Protein AF-A0A964QBN1-F1 (afdb_monomer_lite)

Secondary structure (DSSP, 8-state):
------TTTSTTHHHHHHHHHSSTT-EEEEEETTEEEEEEEEEEEEEETTBSS-EEEEEEEEEE-GGGTT----EEEEGGGTTT---PPP------HHHHHHHHHHHHHHHHHTTPPPPS-HHHHEEEEEEEE-TTS-EEEEEEEEESS-SSSSPPPTT-EEEEEEEEESSPPPTT----GGGEEEEEEEEEEHHHH---EEEEEEEE--S-SSSPEEEEEEE-SS-EEEEEEEEETTEEEEEEE--SSSPPP--------

Foldseek 3Di:
DPPDDACVNPPCCQVCCCCVQVDAQFKWFWDFLAATFWMWGFHDWDWDPQALGIHIDTDGDTDGDPQCPPPDATDTHGPVQCVPFDHDPDDDDDDDPLQVVLVLVQCVVVCVVVPADDAPDSVVQWQDKDWGAWPVQKTKIWTKGKHPDHQAAAFDDPFIKMKIFIKIFCDHDDPPDDDHSVRIHTQDIDIDTCVVHNAWTWDFRHKYPSVPPSKMKTWIWIHGHRHIWIWIWIDDPSHIDTQFTPPSVNDIPPDPPPDDD

pLDDT: mean 85.33, std 14.67, range [28.53, 98.5]

Structure (mmCIF, N/CA/C/O backbone):
data_AF-A0A964QBN1-F1
#
_entry.id   AF-A0A964QBN1-F1
#
loop_
_atom_site.group_PDB
_atom_site.id
_atom_site.type_symbol
_atom_site.label_atom_id
_atom_site.label_alt_id
_atom_site.label_comp_id
_atom_site.label_asym_id
_atom_site.label_entity_id
_atom_site.label_seq_id
_atom_site.pdbx_PDB_ins_code
_atom_site.Cartn_x
_atom_site.Cartn_y
_atom_site.Cartn_z
_atom_site.occupancy
_atom_site.B_iso_or_equiv
_atom_site.auth_seq_id
_atom_site.auth_comp_id
_atom_site.auth_asym_id
_atom_site.auth_atom_id
_atom_site.pdbx_PDB_model_num
ATOM 1 N N . MET A 1 1 ? 4.822 -8.141 19.538 1.00 38.28 1 MET A N 1
ATOM 2 C CA . MET A 1 1 ? 3.549 -8.869 19.284 1.00 38.28 1 MET A CA 1
ATOM 3 C C . MET A 1 1 ? 3.679 -9.512 17.903 1.00 38.28 1 MET A C 1
ATOM 5 O O . MET A 1 1 ? 4.236 -8.841 17.056 1.00 38.28 1 MET A O 1
ATOM 9 N N . LYS A 1 2 ? 3.284 -10.772 17.642 1.00 39.97 2 LYS A N 1
ATOM 10 C CA . LYS A 1 2 ? 3.257 -11.291 16.251 1.00 39.97 2 LYS A CA 1
ATOM 11 C C . LYS A 1 2 ? 1.899 -10.910 15.644 1.00 39.97 2 LYS A C 1
ATOM 13 O O . LYS A 1 2 ? 0.913 -11.516 16.062 1.00 39.97 2 LYS A O 1
ATOM 18 N N . PRO A 1 3 ? 1.822 -9.911 14.747 1.00 46.41 3 PRO A N 1
ATOM 19 C CA . PRO A 1 3 ? 0.555 -9.258 14.405 1.00 46.41 3 PRO A CA 1
ATOM 20 C C . PRO A 1 3 ? -0.364 -10.105 13.513 1.00 46.41 3 PRO A C 1
ATOM 22 O O . PRO A 1 3 ? -1.537 -9.780 13.363 1.00 46.41 3 PRO A O 1
ATOM 25 N N . PHE A 1 4 ? 0.124 -11.224 12.971 1.00 55.16 4 PHE A N 1
ATOM 26 C CA . PHE A 1 4 ? -0.639 -12.065 12.055 1.00 55.16 4 PHE A CA 1
ATOM 27 C C . PHE A 1 4 ? -0.578 -13.532 12.501 1.00 55.16 4 PHE A C 1
ATOM 29 O O . PHE A 1 4 ? 0.437 -14.207 12.329 1.00 55.16 4 PHE A O 1
ATOM 36 N N . ARG A 1 5 ? -1.660 -14.022 13.119 1.00 59.34 5 ARG A N 1
ATOM 37 C CA . ARG A 1 5 ? -1.918 -15.460 13.300 1.00 59.34 5 ARG A CA 1
ATOM 38 C C . ARG A 1 5 ? -2.928 -15.911 12.255 1.00 59.34 5 ARG A C 1
ATOM 40 O O . ARG A 1 5 ? -3.866 -15.180 11.944 1.00 59.34 5 ARG A O 1
ATOM 47 N N . ASP A 1 6 ? -2.751 -17.120 11.743 1.00 59.97 6 ASP A N 1
ATOM 48 C CA . ASP A 1 6 ? -3.700 -17.743 10.824 1.00 59.97 6 ASP A CA 1
ATOM 49 C C . ASP A 1 6 ? -4.462 -18.901 11.490 1.00 59.97 6 ASP A C 1
ATOM 51 O O . ASP A 1 6 ? -4.095 -19.404 12.551 1.00 59.97 6 ASP A O 1
ATOM 55 N N . GLU A 1 7 ? -5.528 -19.345 10.831 1.00 66.12 7 GLU A N 1
ATOM 56 C CA . GLU A 1 7 ? -6.390 -20.434 11.305 1.00 66.12 7 GLU A CA 1
ATOM 57 C C . GLU A 1 7 ? -5.655 -21.784 11.394 1.00 66.12 7 GLU A C 1
ATOM 59 O O . GLU A 1 7 ? -6.057 -22.664 12.147 1.00 66.12 7 GLU A O 1
ATOM 64 N N . LYS A 1 8 ? -4.558 -21.957 10.645 1.00 61.84 8 LYS A N 1
ATOM 65 C CA . LYS A 1 8 ? -3.749 -23.182 10.685 1.00 61.84 8 LYS A CA 1
ATOM 66 C C . LYS A 1 8 ? -2.858 -23.222 11.930 1.00 61.84 8 LYS A C 1
ATOM 68 O O . LYS A 1 8 ? -2.679 -24.280 12.521 1.00 61.84 8 LYS A O 1
ATOM 73 N N . SER A 1 9 ? -2.305 -22.076 12.316 1.00 62.50 9 SER A N 1
ATOM 74 C CA . SER A 1 9 ? -1.431 -21.873 13.475 1.00 62.50 9 SER A CA 1
ATOM 75 C C . SER A 1 9 ? -2.206 -21.728 14.788 1.00 62.50 9 SER A C 1
ATOM 77 O O . SER A 1 9 ? -1.665 -22.035 15.849 1.00 62.50 9 SER A O 1
ATOM 79 N N . ALA A 1 10 ? -3.465 -21.285 14.726 1.00 58.59 10 ALA A N 1
ATOM 80 C CA . ALA A 1 10 ? -4.359 -21.161 15.871 1.00 58.59 10 ALA A CA 1
ATOM 81 C C . ALA A 1 10 ? -5.831 -21.380 15.447 1.00 58.59 10 ALA A C 1
ATOM 83 O O . ALA A 1 10 ? -6.529 -20.411 15.144 1.00 58.59 10 ALA A O 1
ATOM 84 N N . PRO A 1 11 ? -6.327 -22.632 15.430 1.00 70.81 11 PRO A N 1
ATOM 85 C CA . PRO A 1 11 ? -7.721 -22.925 15.094 1.00 70.81 11 PRO A CA 1
ATOM 86 C C . PRO A 1 11 ? -8.709 -22.192 16.012 1.00 70.81 11 PRO A C 1
ATOM 88 O O . PRO A 1 11 ? -8.513 -22.112 17.224 1.00 70.81 11 PRO A O 1
ATOM 91 N N . GLY A 1 12 ? -9.774 -21.644 15.437 1.00 64.94 12 GLY A N 1
ATOM 92 C CA . GLY A 1 12 ? -10.764 -20.808 16.107 1.00 64.94 12 GLY A CA 1
ATOM 93 C C . GLY A 1 12 ? -10.322 -19.359 16.332 1.00 64.94 12 GLY A C 1
ATOM 94 O O . GLY A 1 12 ? -11.146 -18.551 16.768 1.00 64.94 12 GLY A O 1
ATOM 95 N N . TYR A 1 13 ? -9.069 -18.995 16.020 1.00 69.75 13 TYR A N 1
ATOM 96 C CA . TYR A 1 13 ? -8.549 -17.648 16.264 1.00 69.75 13 TYR A CA 1
ATOM 97 C C . TYR A 1 13 ? -9.391 -16.584 15.576 1.00 69.75 13 TYR A C 1
ATOM 99 O O . TYR A 1 13 ? -9.677 -15.577 16.204 1.00 69.75 13 TYR A O 1
ATOM 107 N N . ARG A 1 14 ? -9.857 -16.797 14.339 1.00 69.62 14 ARG A N 1
ATOM 108 C CA . ARG A 1 14 ? -10.652 -15.770 13.642 1.00 69.62 14 ARG A CA 1
ATOM 109 C C . ARG A 1 14 ? -11.986 -15.493 14.321 1.00 69.62 14 ARG A C 1
ATOM 111 O O . ARG A 1 14 ? -12.334 -14.334 14.523 1.00 69.62 14 ARG A O 1
ATOM 118 N N . GLY A 1 15 ? -12.719 -16.543 14.688 1.00 69.06 15 GLY A N 1
ATOM 119 C CA . GLY A 1 15 ? -14.010 -16.407 15.364 1.00 69.06 15 GLY A CA 1
ATOM 120 C C . GLY A 1 15 ? -13.867 -15.829 16.772 1.00 69.06 15 GLY A C 1
ATOM 121 O O . GLY A 1 15 ? -14.697 -15.038 17.214 1.00 69.06 15 GLY A O 1
ATOM 122 N N . THR A 1 16 ? -12.798 -16.187 17.480 1.00 70.19 16 THR A N 1
ATOM 123 C CA . THR A 1 16 ? -12.482 -15.618 18.794 1.00 70.19 16 THR A CA 1
ATOM 124 C C . THR A 1 16 ? -12.020 -14.167 18.680 1.00 70.19 16 THR A C 1
ATOM 126 O O . THR A 1 16 ? -12.591 -13.319 19.348 1.00 70.19 16 THR A O 1
ATOM 129 N N . PHE A 1 17 ? -11.112 -13.844 17.758 1.00 73.62 17 PHE A N 1
ATOM 130 C CA . PHE A 1 17 ? -10.672 -12.477 17.465 1.00 73.62 17 PHE A CA 1
ATOM 131 C C . PHE A 1 17 ? -11.852 -11.571 17.101 1.00 73.62 17 PHE A C 1
ATOM 133 O O . PHE A 1 17 ? -11.991 -10.492 17.665 1.00 73.62 17 PHE A O 1
ATOM 140 N N . ALA A 1 18 ? -12.737 -12.021 16.207 1.00 75.88 18 ALA A N 1
ATOM 141 C CA . ALA A 1 18 ? -13.917 -11.258 15.812 1.00 75.88 18 ALA A CA 1
ATOM 142 C C . ALA A 1 18 ? -14.856 -10.990 17.001 1.00 75.88 18 ALA A C 1
ATOM 144 O O . ALA A 1 18 ? -15.328 -9.870 17.174 1.00 75.88 18 ALA A O 1
ATOM 145 N N . ARG A 1 19 ? -15.105 -11.995 17.850 1.00 72.75 19 ARG A N 1
ATOM 146 C CA . ARG A 1 19 ? -15.983 -11.840 19.022 1.00 72.75 19 ARG A CA 1
ATOM 147 C C . ARG A 1 19 ? -15.362 -11.000 20.133 1.00 72.75 19 ARG A C 1
ATOM 149 O O . ARG A 1 19 ? -16.064 -10.196 20.731 1.00 72.75 19 ARG A O 1
ATOM 156 N N . GLU A 1 20 ? -14.082 -11.201 20.423 1.00 76.25 20 GLU A N 1
ATOM 157 C CA . GLU A 1 20 ? -13.401 -10.550 21.546 1.00 76.25 20 GLU A CA 1
ATOM 158 C C . GLU A 1 20 ? -12.960 -9.126 21.213 1.00 76.25 20 GLU A C 1
ATOM 160 O O . GLU A 1 20 ? -13.002 -8.260 22.082 1.00 76.25 20 GLU A O 1
ATOM 165 N N . LEU A 1 21 ? -12.545 -8.870 19.968 1.00 79.44 21 LEU A N 1
ATOM 166 C CA . LEU A 1 21 ? -11.914 -7.605 19.586 1.00 79.44 21 LEU A CA 1
ATOM 167 C C . LEU A 1 21 ? -12.715 -6.782 18.580 1.00 79.44 21 LEU A C 1
ATOM 169 O O . LEU A 1 21 ? -12.307 -5.664 18.297 1.00 79.44 21 LEU A O 1
ATOM 173 N N . MET A 1 22 ? -13.814 -7.298 18.024 1.00 86.44 2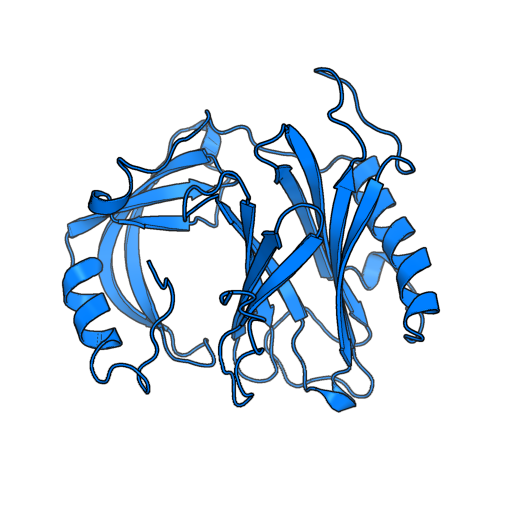2 MET A N 1
ATOM 174 C CA . MET A 1 22 ? -14.626 -6.571 17.038 1.00 86.44 22 MET A CA 1
ATOM 175 C C . MET A 1 22 ? -16.126 -6.615 17.336 1.00 86.44 22 MET A C 1
ATOM 177 O O . MET A 1 22 ? -16.908 -6.259 16.467 1.00 86.44 22 MET A O 1
ATOM 181 N N . GLY A 1 23 ? -16.557 -7.055 18.521 1.00 87.44 23 GLY A N 1
ATOM 182 C CA . GLY A 1 23 ? -17.980 -7.124 18.857 1.00 87.44 23 GLY A CA 1
ATOM 183 C C . GLY A 1 23 ? -18.710 -5.771 18.729 1.00 87.44 23 GLY A C 1
ATOM 184 O O . GLY A 1 23 ? -18.081 -4.709 18.741 1.00 87.44 23 GLY A O 1
ATOM 185 N N . PRO A 1 24 ? -20.052 -5.767 18.619 1.00 90.94 24 PRO A N 1
ATOM 186 C CA . PRO A 1 24 ? -20.825 -4.528 18.631 1.00 90.94 24 PRO A CA 1
ATOM 187 C C . PRO A 1 24 ? -20.488 -3.651 19.846 1.00 90.94 24 PRO A C 1
ATOM 189 O O . PRO A 1 24 ? -20.404 -4.135 20.974 1.00 90.94 24 PRO A O 1
ATOM 192 N N . GLY A 1 25 ? -20.290 -2.355 19.610 1.00 91.94 25 GLY A N 1
ATOM 193 C CA . GLY A 1 25 ? -19.863 -1.379 20.612 1.00 91.94 25 GLY A CA 1
ATOM 194 C C . GLY A 1 25 ? -18.347 -1.273 20.801 1.00 91.94 25 GLY A C 1
ATOM 195 O O . GLY A 1 25 ? -17.898 -0.317 21.433 1.00 91.94 25 GLY A O 1
ATOM 196 N N . THR A 1 26 ? -17.539 -2.181 20.238 1.00 92.50 26 THR A N 1
ATOM 197 C CA . THR A 1 26 ? -16.078 -2.059 20.312 1.00 92.50 26 THR A CA 1
ATOM 198 C C . THR A 1 26 ? -15.599 -0.824 19.555 1.00 92.50 26 THR A C 1
ATOM 200 O O . THR A 1 26 ? -15.983 -0.593 18.401 1.00 92.50 26 THR A O 1
ATOM 203 N N . ARG A 1 27 ? -14.734 -0.047 20.216 1.00 94.06 27 ARG A N 1
ATOM 204 C CA . ARG A 1 27 ? -14.151 1.190 19.701 1.00 94.06 27 ARG A CA 1
ATOM 205 C C . ARG A 1 27 ? -12.722 0.980 19.212 1.00 94.06 27 ARG A C 1
ATOM 207 O O . ARG A 1 27 ? -11.907 0.309 19.849 1.00 94.06 27 ARG A O 1
ATOM 214 N N . PHE A 1 28 ? -12.427 1.613 18.089 1.00 93.62 28 PHE A N 1
ATOM 215 C CA . PHE A 1 28 ? -11.120 1.643 17.459 1.00 93.62 28 PHE A CA 1
ATOM 216 C C . PHE A 1 28 ? -10.700 3.088 17.259 1.00 93.62 28 PHE A C 1
ATOM 218 O O . PHE A 1 28 ? -11.499 3.920 16.827 1.00 93.62 28 PHE A O 1
ATOM 225 N N . THR A 1 29 ? -9.426 3.368 17.484 1.00 92.56 29 THR A N 1
ATOM 226 C CA . THR A 1 29 ? -8.804 4.602 17.020 1.00 92.56 29 THR A CA 1
ATOM 227 C C . THR A 1 29 ? -8.450 4.448 15.545 1.00 92.56 29 THR A C 1
ATOM 229 O O . THR A 1 29 ? -7.865 3.440 15.140 1.00 92.56 29 THR A O 1
ATOM 232 N N . LEU A 1 30 ? -8.805 5.448 14.740 1.00 93.19 30 LEU A N 1
ATOM 233 C CA . LEU A 1 30 ? -8.504 5.489 13.314 1.00 93.19 30 LEU A CA 1
ATOM 234 C C . LEU A 1 30 ? -7.247 6.307 13.044 1.00 93.19 30 LEU A C 1
ATOM 236 O O . LEU A 1 30 ? -7.116 7.434 13.530 1.00 93.19 30 LEU A O 1
ATOM 240 N N . PHE A 1 31 ? -6.379 5.757 12.203 1.00 90.12 31 PHE A N 1
ATOM 241 C CA . PHE A 1 31 ? -5.177 6.401 11.697 1.00 90.12 31 PHE A CA 1
ATOM 242 C C . PHE A 1 31 ? -5.226 6.534 10.179 1.00 90.12 31 PHE A C 1
ATOM 244 O O . PHE A 1 31 ? -5.694 5.636 9.474 1.00 90.12 31 PHE A O 1
ATOM 251 N N . SER A 1 32 ? -4.698 7.643 9.673 1.00 89.00 32 SER A N 1
ATOM 252 C CA . SER A 1 32 ? -4.447 7.849 8.252 1.00 89.00 32 SER A CA 1
ATOM 253 C C . SER A 1 32 ? -3.136 8.594 8.070 1.00 89.00 32 SER A C 1
ATOM 255 O O . SER A 1 32 ? -2.926 9.625 8.706 1.00 89.00 32 SER A O 1
ATOM 257 N N . ALA A 1 33 ? -2.286 8.094 7.169 1.00 82.31 33 ALA A N 1
ATOM 258 C CA . ALA A 1 33 ? -0.965 8.660 6.899 1.00 82.31 33 ALA A CA 1
ATOM 259 C C . ALA A 1 33 ? -0.136 8.895 8.183 1.00 82.31 33 ALA A C 1
ATOM 261 O O . ALA A 1 33 ? 0.398 9.982 8.383 1.00 82.31 33 ALA A O 1
ATOM 262 N N . GLY A 1 34 ? -0.109 7.904 9.082 1.00 80.19 34 GLY A N 1
ATOM 263 C CA . GLY A 1 34 ? 0.625 7.974 10.353 1.00 80.19 34 GLY A CA 1
ATOM 264 C C . GLY A 1 34 ? -0.020 8.822 11.461 1.00 80.19 34 GLY A C 1
ATOM 265 O O . GLY A 1 34 ? 0.452 8.795 12.593 1.00 80.19 34 GLY A O 1
ATOM 266 N N . SER A 1 35 ? -1.119 9.534 11.193 1.00 84.88 35 SER A N 1
ATOM 267 C CA . SER A 1 35 ? -1.775 10.414 12.172 1.00 84.88 35 SER A CA 1
ATOM 268 C C . SER A 1 35 ? -3.106 9.862 12.662 1.00 84.88 35 SER A C 1
ATOM 270 O O . SER A 1 35 ? -3.874 9.294 11.884 1.00 84.88 35 SER A O 1
ATOM 272 N N . ARG A 1 36 ? -3.431 10.101 13.938 1.00 89.19 36 ARG A N 1
ATOM 273 C CA . ARG A 1 36 ? -4.763 9.834 14.499 1.00 89.19 36 ARG A CA 1
ATOM 274 C C . ARG A 1 36 ? -5.777 10.803 13.895 1.00 89.19 36 ARG A C 1
ATOM 276 O O . ARG A 1 36 ? -5.597 12.015 13.966 1.00 89.19 36 ARG A O 1
ATOM 283 N N . VAL A 1 37 ? -6.856 10.268 13.335 1.00 91.75 37 VAL A N 1
ATOM 284 C CA . VAL A 1 37 ? -7.863 11.050 12.595 1.00 91.75 37 VAL A CA 1
ATOM 285 C C . VAL A 1 37 ? -9.285 10.877 13.103 1.00 91.75 37 VAL A C 1
ATOM 287 O O . VAL A 1 37 ? -10.167 11.628 12.696 1.00 91.75 37 VAL A O 1
ATO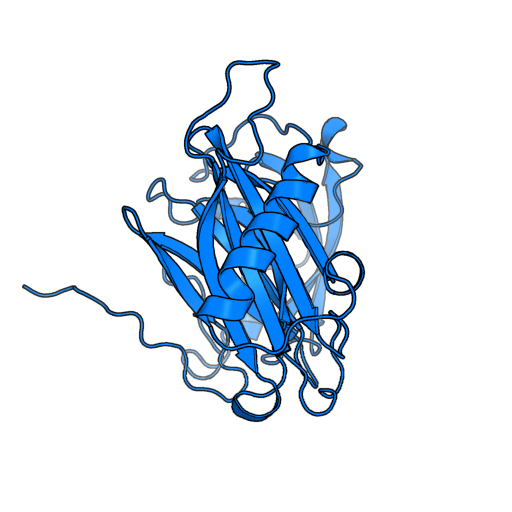M 290 N N . GLY A 1 38 ? -9.536 9.911 13.983 1.00 93.00 38 GLY A N 1
ATOM 291 C CA . GLY A 1 38 ? -10.892 9.683 14.454 1.00 93.00 38 GLY A CA 1
ATOM 292 C C . GLY A 1 38 ? -11.077 8.394 15.227 1.00 93.00 38 GLY A C 1
ATOM 293 O O . GLY A 1 38 ? -10.119 7.808 15.739 1.00 93.00 38 GLY A O 1
ATOM 294 N N . THR A 1 39 ? -12.330 7.958 15.287 1.00 95.25 39 THR A N 1
ATOM 295 C CA . THR A 1 39 ? -12.726 6.690 15.894 1.00 95.25 39 THR A CA 1
ATOM 296 C C . THR A 1 39 ? -13.707 5.929 15.012 1.00 95.25 39 THR A C 1
ATOM 298 O O . THR A 1 39 ? -14.432 6.509 14.204 1.00 95.25 39 THR A O 1
ATOM 301 N N . PHE A 1 40 ? -13.708 4.610 15.162 1.00 96.31 40 PHE A N 1
ATOM 302 C CA . PHE A 1 40 ? -14.690 3.712 14.575 1.00 96.31 40 PHE A CA 1
ATOM 303 C C . PHE A 1 40 ? -15.349 2.907 15.688 1.00 96.31 40 PHE A C 1
ATOM 305 O O . PHE A 1 40 ? -14.659 2.296 16.502 1.00 96.31 40 PHE A O 1
ATOM 312 N N . THR A 1 41 ? -16.679 2.904 15.719 1.00 96.44 41 THR A N 1
ATOM 313 C CA . THR A 1 41 ? -17.462 2.101 16.661 1.00 96.44 41 THR A CA 1
ATOM 314 C C . THR A 1 41 ? -18.204 1.021 15.896 1.00 96.44 41 THR A C 1
ATOM 316 O O . THR A 1 41 ? -19.012 1.318 15.014 1.00 96.44 41 THR A O 1
ATOM 319 N N . THR A 1 42 ? -17.938 -0.236 16.243 1.00 95.75 42 THR A N 1
ATOM 320 C CA . THR A 1 42 ? -18.517 -1.385 15.543 1.00 95.75 42 THR A CA 1
ATOM 321 C C . THR A 1 42 ? -20.004 -1.522 15.849 1.00 95.75 42 THR A C 1
ATOM 323 O O . THR A 1 42 ? -20.431 -1.377 16.992 1.00 95.75 42 THR A O 1
ATOM 326 N N . SER A 1 43 ? -20.804 -1.819 14.832 1.00 94.31 43 SER A N 1
ATOM 327 C CA . SER A 1 43 ? -22.236 -2.111 14.948 1.00 94.31 43 SER A CA 1
ATOM 328 C C . SER A 1 43 ? -22.554 -3.554 14.570 1.00 94.31 43 SER A C 1
ATOM 330 O O . SER A 1 43 ? -23.345 -4.193 15.254 1.00 94.31 43 SER A O 1
ATOM 332 N N . ASP A 1 44 ? -21.917 -4.073 13.519 1.00 91.75 44 ASP A N 1
ATOM 333 C CA . ASP A 1 44 ? -22.137 -5.429 13.013 1.00 91.75 44 ASP A CA 1
ATOM 334 C C . ASP A 1 44 ? -20.817 -6.087 12.595 1.00 91.75 44 ASP A C 1
ATOM 336 O O . ASP A 1 44 ? -19.872 -5.395 12.196 1.00 91.75 44 ASP A O 1
ATOM 340 N N . VAL A 1 45 ? -20.766 -7.420 12.682 1.00 90.06 45 VAL A N 1
ATOM 341 C CA . VAL A 1 45 ? -19.581 -8.233 12.392 1.00 90.06 45 VAL A CA 1
ATOM 342 C C . VAL A 1 45 ? -19.941 -9.361 11.437 1.00 90.06 45 VAL A C 1
ATOM 344 O O . VAL A 1 45 ? -20.857 -10.141 11.678 1.00 90.06 45 VAL A O 1
ATOM 347 N N . GLY A 1 46 ? -19.146 -9.499 10.384 1.00 88.69 46 GLY A N 1
ATOM 348 C CA . GLY A 1 46 ? -19.240 -10.563 9.401 1.00 88.69 46 GLY A CA 1
ATOM 349 C C . GLY A 1 46 ? -17.864 -11.057 8.974 1.00 88.69 46 GLY A C 1
ATOM 350 O O . GLY A 1 46 ? -16.870 -10.948 9.695 1.00 88.69 46 GLY A O 1
ATOM 351 N N . THR A 1 47 ? -17.803 -11.623 7.775 1.00 87.38 47 THR A N 1
ATOM 352 C CA . THR A 1 47 ? -16.567 -12.130 7.169 1.00 87.38 47 THR A CA 1
ATOM 353 C C . THR A 1 47 ? -16.421 -11.567 5.759 1.00 87.38 47 THR A C 1
ATOM 355 O O . THR A 1 47 ? -17.398 -11.454 5.020 1.00 87.38 47 THR A O 1
ATOM 358 N N . ASP A 1 48 ? -15.204 -11.167 5.406 1.00 89.69 48 ASP A N 1
ATOM 359 C CA . ASP A 1 48 ? -14.809 -10.772 4.062 1.00 89.69 48 ASP A CA 1
ATOM 360 C C . ASP A 1 48 ? -14.073 -11.932 3.381 1.00 89.69 48 ASP A C 1
ATOM 362 O O . ASP A 1 48 ? -12.916 -12.236 3.685 1.00 89.69 48 ASP A O 1
ATOM 366 N N . GLU A 1 49 ? -14.780 -12.569 2.453 1.00 90.06 49 GLU A N 1
ATOM 367 C CA . GLU A 1 49 ? -14.315 -13.693 1.635 1.00 90.06 49 GLU A CA 1
ATOM 368 C C . GLU A 1 49 ? -13.507 -13.236 0.406 1.00 90.06 49 GLU A C 1
ATOM 370 O O . GLU A 1 49 ? -12.982 -14.057 -0.338 1.00 90.06 49 GLU A O 1
ATOM 375 N N . SER A 1 50 ? -13.389 -11.924 0.159 1.00 91.25 50 SER A N 1
ATOM 376 C CA . SER A 1 50 ? -12.614 -11.418 -0.984 1.00 91.25 50 SER A CA 1
ATOM 377 C C . SER A 1 50 ? -11.100 -11.562 -0.791 1.00 91.25 50 SER A C 1
ATOM 379 O O . SER A 1 50 ? -10.340 -11.505 -1.763 1.00 91.25 50 SER A O 1
ATOM 381 N N . TYR A 1 51 ? -10.651 -11.773 0.449 1.00 91.62 51 TYR A N 1
ATOM 382 C CA . TYR A 1 51 ? -9.263 -12.074 0.775 1.00 91.62 51 TYR A CA 1
ATOM 383 C C . TYR A 1 51 ? -8.953 -13.559 0.578 1.00 91.62 51 TYR A C 1
ATOM 385 O O . TYR A 1 51 ? -9.774 -14.418 0.880 1.00 91.62 51 TYR A O 1
ATOM 393 N N . CYS A 1 52 ? -7.726 -13.885 0.156 1.00 87.19 52 CYS A N 1
ATOM 394 C CA . CYS A 1 52 ? -7.316 -15.278 -0.082 1.00 87.19 52 CYS A CA 1
ATOM 395 C C . CYS A 1 52 ? -7.412 -16.150 1.183 1.00 87.19 52 CYS A C 1
ATOM 397 O O . CYS A 1 52 ? -7.511 -17.373 1.124 1.00 87.19 52 CYS A O 1
ATOM 399 N N . THR A 1 53 ? -7.377 -15.487 2.334 1.00 83.81 53 THR A N 1
ATOM 400 C CA . THR A 1 53 ? -7.650 -16.030 3.649 1.00 83.81 53 THR A CA 1
ATOM 401 C C . THR A 1 53 ? -8.815 -15.216 4.219 1.00 83.81 53 THR A C 1
ATOM 403 O O . THR A 1 53 ? -8.589 -14.040 4.502 1.00 83.81 53 THR A O 1
ATOM 406 N N . PRO A 1 54 ? -10.027 -15.785 4.384 1.00 83.12 54 PRO A N 1
ATOM 407 C CA . PRO A 1 54 ? -11.202 -15.021 4.814 1.00 83.12 54 PRO A CA 1
ATOM 408 C C . PRO A 1 54 ? -10.958 -14.258 6.115 1.00 83.12 54 PRO A C 1
ATOM 410 O O . PRO A 1 54 ? -10.420 -14.828 7.073 1.00 83.12 54 PRO A O 1
ATOM 413 N N . ARG A 1 55 ? -11.329 -12.976 6.158 1.00 83.88 55 ARG A N 1
ATOM 414 C CA . ARG A 1 55 ? -11.002 -12.071 7.274 1.00 83.88 55 ARG A CA 1
ATOM 415 C C . ARG A 1 55 ? -12.254 -11.613 8.017 1.00 83.88 55 ARG A C 1
ATOM 417 O O . ARG A 1 55 ? -13.275 -11.395 7.372 1.00 83.88 55 ARG A O 1
ATOM 424 N N . PRO A 1 56 ? -12.198 -11.403 9.343 1.00 85.94 56 PRO A N 1
ATOM 425 C CA . PRO A 1 56 ? -13.254 -10.685 10.044 1.00 85.94 56 PRO A CA 1
ATOM 426 C C . PRO A 1 56 ? -13.513 -9.320 9.399 1.00 85.94 56 PRO A C 1
ATOM 428 O O . PRO A 1 56 ? -12.576 -8.591 9.067 1.00 85.94 56 PRO A O 1
ATOM 431 N N . ARG A 1 57 ? -14.788 -8.975 9.230 1.00 90.00 57 ARG A N 1
ATOM 432 C CA . ARG A 1 57 ? -15.238 -7.676 8.727 1.00 90.00 57 ARG A CA 1
ATOM 433 C C . ARG A 1 57 ? -16.147 -7.046 9.765 1.00 90.00 57 ARG A C 1
ATOM 435 O O . ARG A 1 57 ? -17.023 -7.725 10.277 1.00 90.00 57 ARG A O 1
ATOM 442 N N . ALA A 1 58 ? -15.987 -5.754 10.014 1.00 91.00 58 ALA A N 1
ATOM 443 C CA . ALA A 1 58 ? -16.933 -4.981 10.806 1.00 91.00 58 ALA A CA 1
ATOM 444 C C . ALA A 1 58 ? -17.533 -3.844 9.978 1.00 91.00 58 ALA A C 1
ATOM 446 O O . ALA A 1 58 ? -16.909 -3.338 9.043 1.00 91.00 58 ALA A O 1
ATOM 447 N N . SER A 1 59 ? -18.748 -3.444 10.336 1.00 94.31 59 SER A N 1
ATOM 448 C CA . SER A 1 59 ? -19.376 -2.206 9.875 1.00 94.31 59 SER A CA 1
ATOM 449 C C . SER A 1 59 ? -19.900 -1.422 11.073 1.00 94.31 59 SER A C 1
ATOM 451 O O . SER A 1 59 ? -20.135 -1.998 12.135 1.00 94.31 59 SER A O 1
ATOM 453 N N . GLY A 1 60 ? -20.034 -0.106 10.935 1.00 95.25 60 GLY A N 1
ATOM 454 C CA . GLY A 1 60 ? -20.415 0.758 12.045 1.00 95.25 60 GLY A CA 1
ATOM 455 C C . GLY A 1 60 ? -20.202 2.236 11.753 1.00 95.25 60 GLY A C 1
ATOM 456 O O . GLY A 1 60 ? -20.150 2.645 10.593 1.00 95.25 60 GLY A O 1
ATOM 457 N N . VAL A 1 61 ? -20.090 3.028 12.815 1.00 96.69 61 VAL A N 1
ATOM 458 C CA . VAL A 1 61 ? -20.023 4.492 12.740 1.00 96.69 61 VAL A CA 1
ATOM 459 C C . VAL A 1 61 ? -18.572 4.954 12.764 1.00 96.69 61 VAL A C 1
ATOM 461 O O . VAL A 1 61 ? -17.789 4.504 13.599 1.00 96.69 61 VAL A O 1
ATOM 464 N N . VAL A 1 62 ? -18.232 5.866 11.856 1.00 96.44 62 VAL A N 1
ATOM 465 C CA . VAL A 1 62 ? -16.929 6.531 11.781 1.00 96.44 62 VAL A CA 1
ATOM 466 C C . VAL A 1 62 ? -17.100 7.996 12.177 1.00 96.44 62 VAL A C 1
ATOM 468 O O . VAL A 1 62 ? -17.917 8.703 11.590 1.00 96.44 62 VAL A O 1
ATOM 471 N N . GLU A 1 63 ? -16.314 8.450 13.149 1.00 95.69 63 GLU A N 1
ATOM 472 C CA . GLU A 1 63 ? -16.262 9.842 13.604 1.00 95.69 63 GLU A CA 1
ATOM 473 C C . GLU A 1 63 ? -14.862 10.393 13.333 1.00 95.69 63 GLU A C 1
ATOM 475 O O . GLU A 1 63 ? -13.885 9.880 13.879 1.00 95.69 63 GLU A O 1
ATOM 480 N N . LEU A 1 64 ? -14.753 11.416 12.482 1.00 93.94 64 LEU A N 1
ATOM 481 C CA . LEU A 1 64 ? -13.475 11.987 12.047 1.00 93.94 64 LEU A CA 1
ATOM 482 C C . LEU A 1 64 ? -13.306 13.422 12.536 1.00 93.94 64 LEU A C 1
ATOM 484 O O . LEU A 1 64 ? -14.280 14.162 12.681 1.00 93.94 64 LEU A O 1
ATOM 488 N N . VAL A 1 65 ? -12.051 13.836 12.703 1.00 90.44 65 VAL A N 1
ATOM 489 C CA . VAL A 1 65 ? -11.711 15.260 12.783 1.00 90.44 65 VAL A CA 1
ATOM 490 C C . VAL A 1 65 ? -12.016 15.948 11.441 1.00 90.44 65 VAL A C 1
ATOM 492 O O . VAL A 1 65 ? -11.889 15.304 10.391 1.00 90.44 65 VAL A O 1
ATOM 495 N N . PRO A 1 66 ? -12.412 17.235 11.428 1.00 88.62 66 PRO A N 1
ATOM 496 C CA . PRO A 1 66 ? -12.816 17.934 10.202 1.00 88.62 66 PRO A CA 1
ATOM 497 C C . PRO A 1 66 ? -11.792 17.848 9.061 1.00 88.62 66 PRO A C 1
ATOM 499 O O . PRO A 1 66 ? -12.158 17.651 7.898 1.00 88.62 66 PRO A O 1
ATOM 502 N N . GLU A 1 67 ? -10.504 17.934 9.393 1.00 86.75 67 GLU A N 1
ATOM 503 C CA . GLU A 1 67 ? -9.380 17.900 8.457 1.00 86.75 67 GLU A CA 1
ATOM 504 C C . GLU A 1 67 ? -9.262 16.558 7.722 1.00 86.75 67 GLU A C 1
ATOM 506 O O . GLU A 1 67 ? -8.754 16.514 6.603 1.00 86.75 67 GLU A O 1
ATOM 511 N N . ALA A 1 68 ? -9.760 15.471 8.318 1.00 88.56 68 ALA A N 1
ATOM 512 C CA . ALA A 1 68 ? -9.712 14.122 7.763 1.00 88.56 68 ALA A CA 1
ATOM 513 C C . ALA A 1 68 ? -10.990 13.724 7.004 1.00 88.56 68 ALA A C 1
ATOM 515 O O . ALA A 1 68 ? -11.098 12.586 6.556 1.00 88.56 68 ALA A O 1
ATOM 516 N N . SER A 1 69 ? -11.942 14.642 6.811 1.00 86.75 69 SER A N 1
ATOM 517 C CA . SER A 1 69 ? -13.224 14.374 6.132 1.00 86.75 69 SER A CA 1
ATOM 518 C C . SER A 1 69 ? -13.097 13.804 4.710 1.00 86.75 69 SER A C 1
ATOM 520 O O . SER A 1 69 ? -14.007 13.125 4.241 1.00 86.75 69 SER A O 1
ATOM 522 N N . GLY A 1 70 ? -11.977 14.055 4.023 1.00 85.25 70 GLY A N 1
ATOM 523 C CA . GLY A 1 70 ? -11.685 13.497 2.698 1.00 85.25 70 GLY A CA 1
ATOM 524 C C . GLY A 1 70 ? -11.005 12.122 2.704 1.00 85.25 70 GLY A C 1
ATOM 525 O O . GLY A 1 70 ? -10.837 11.533 1.637 1.00 85.25 70 GLY A O 1
ATOM 526 N N . ALA A 1 71 ? -10.582 11.609 3.863 1.00 86.56 71 ALA A N 1
ATOM 527 C CA . ALA A 1 71 ? -9.948 10.300 3.966 1.00 86.56 71 ALA A CA 1
ATOM 528 C C . ALA A 1 71 ? -11.000 9.184 3.874 1.00 86.56 71 ALA A C 1
ATOM 530 O O . ALA A 1 71 ? -12.056 9.248 4.497 1.00 86.56 71 ALA A O 1
ATOM 531 N N . THR A 1 72 ? -10.708 8.144 3.095 1.00 88.62 72 THR A N 1
ATOM 532 C CA . THR A 1 72 ? -11.650 7.040 2.820 1.00 88.62 72 THR A CA 1
ATOM 533 C C . THR A 1 72 ? -11.120 5.670 3.233 1.00 88.62 72 THR A C 1
ATOM 535 O O . THR A 1 72 ? -11.832 4.676 3.133 1.00 88.62 72 THR A O 1
ATOM 538 N N . SER A 1 73 ? -9.868 5.596 3.681 1.00 89.56 73 SER A N 1
ATOM 539 C CA . SER A 1 73 ? -9.201 4.367 4.114 1.00 89.56 73 SER A CA 1
ATOM 540 C C . SER A 1 73 ? -8.402 4.657 5.374 1.00 89.56 73 SER A C 1
ATOM 542 O O . SER A 1 73 ? -7.766 5.704 5.469 1.00 89.56 73 SER A O 1
ATOM 544 N N . PHE A 1 74 ? -8.414 3.734 6.333 1.00 91.81 74 PHE A N 1
ATOM 545 C CA . PHE A 1 74 ? -7.842 3.942 7.662 1.00 91.81 74 PHE A CA 1
ATOM 546 C C . PHE A 1 74 ? -7.188 2.663 8.179 1.00 91.81 74 PHE A C 1
ATOM 548 O O . PHE A 1 74 ? -7.629 1.561 7.850 1.00 91.81 74 PHE A O 1
ATOM 555 N N . LEU A 1 75 ? -6.188 2.812 9.047 1.00 91.19 75 LEU A N 1
ATOM 556 C CA . LEU A 1 75 ? -5.812 1.751 9.979 1.00 91.19 75 LEU A CA 1
ATOM 557 C C . LEU A 1 75 ? -6.650 1.917 11.240 1.00 91.19 75 LEU A C 1
ATOM 559 O O . LEU A 1 75 ? -6.649 2.982 11.851 1.00 91.19 75 LEU A O 1
ATOM 563 N N . ALA A 1 76 ? -7.378 0.870 11.610 1.00 90.81 76 ALA A N 1
ATOM 564 C CA . ALA A 1 76 ? -8.189 0.840 12.816 1.00 90.81 76 ALA A CA 1
ATOM 565 C C . ALA A 1 76 ? -7.486 -0.018 13.867 1.00 90.81 76 ALA A C 1
ATOM 567 O O . ALA A 1 76 ? -7.252 -1.206 13.642 1.00 90.81 76 ALA A O 1
ATOM 568 N N . ILE A 1 77 ? -7.160 0.579 15.011 1.00 87.94 77 ILE A N 1
ATOM 569 C CA . ILE A 1 77 ? -6.485 -0.109 16.114 1.00 87.94 77 ILE A CA 1
ATOM 570 C C . ILE A 1 77 ? -7.407 -0.078 17.331 1.00 87.94 77 ILE A C 1
ATOM 572 O O . ILE A 1 77 ? -7.894 1.003 17.670 1.00 87.94 77 ILE A O 1
ATOM 576 N N . PRO A 1 78 ? -7.690 -1.226 17.978 1.00 87.06 78 PRO A N 1
ATOM 577 C CA . PRO A 1 78 ? -8.528 -1.252 19.173 1.00 87.06 78 PRO A CA 1
ATOM 578 C C . PRO A 1 78 ? -8.020 -0.261 20.225 1.00 87.06 78 PRO A C 1
ATOM 580 O O . PRO A 1 78 ? -6.812 -0.200 20.464 1.00 87.06 78 PRO A O 1
ATOM 583 N N . GLU A 1 79 ? -8.921 0.491 20.868 1.00 86.19 79 GLU A N 1
ATOM 584 C CA . GLU A 1 79 ? -8.527 1.580 21.784 1.00 86.19 79 GLU A CA 1
ATOM 585 C C . GLU A 1 79 ? -7.582 1.102 22.908 1.00 86.19 79 GLU A C 1
ATOM 587 O O . GLU A 1 79 ? -6.614 1.780 23.251 1.00 86.19 79 GLU A O 1
ATOM 592 N N . GLN A 1 80 ? -7.775 -0.130 23.390 1.00 79.88 80 GLN A N 1
ATOM 593 C CA . GLN A 1 80 ? -6.924 -0.779 24.399 1.00 79.88 80 GLN A CA 1
ATOM 594 C C . GLN A 1 80 ? -5.445 -0.949 23.995 1.00 79.88 80 GLN A C 1
ATOM 596 O O . GLN A 1 80 ? -4.609 -1.242 24.845 1.00 79.88 80 GLN A O 1
ATOM 601 N N . PHE A 1 81 ? -5.115 -0.803 22.708 1.00 78.62 81 PHE A N 1
ATOM 602 C CA . PHE A 1 81 ? -3.747 -0.864 22.183 1.00 78.62 81 PHE A CA 1
ATOM 603 C C . PHE A 1 81 ? -3.246 0.495 21.671 1.00 78.62 81 PHE A C 1
ATOM 605 O O . PHE A 1 81 ? -2.121 0.587 21.181 1.00 78.62 81 PHE A O 1
ATOM 612 N N . THR A 1 82 ? -4.055 1.557 21.762 1.00 75.12 82 THR A N 1
ATOM 613 C CA . THR A 1 82 ? -3.682 2.874 21.222 1.00 75.12 82 THR A CA 1
ATOM 614 C C . THR A 1 82 ? -2.953 3.792 22.175 1.00 75.12 82 THR A C 1
ATOM 616 O O . THR A 1 82 ? -2.239 4.662 21.691 1.00 75.12 82 THR A O 1
ATOM 619 N N . ASP A 1 83 ? -3.029 3.570 23.487 1.00 65.25 83 ASP A N 1
ATOM 620 C CA . ASP A 1 83 ? -2.267 4.372 24.459 1.00 65.25 83 ASP A CA 1
ATOM 621 C C . ASP A 1 83 ? -0.749 4.271 24.234 1.00 65.25 83 ASP A C 1
ATOM 623 O O . ASP A 1 83 ? 0.019 5.145 24.632 1.00 65.25 83 ASP A O 1
ATOM 627 N N . SER A 1 84 ? -0.306 3.215 23.548 1.00 60.12 84 SER A N 1
ATOM 628 C CA . SER A 1 84 ? 1.076 3.052 23.123 1.00 60.12 84 SER A CA 1
ATOM 629 C C . SER A 1 84 ? 1.429 3.766 21.816 1.00 60.12 84 SER A C 1
ATOM 631 O O . SER A 1 84 ? 2.607 3.939 21.562 1.00 60.12 84 SER A O 1
ATOM 633 N N . ILE A 1 85 ? 0.502 4.202 20.970 1.00 64.94 85 ILE A N 1
ATOM 634 C CA . ILE A 1 85 ? 0.847 4.687 19.623 1.00 64.94 85 ILE A CA 1
ATOM 635 C C . ILE A 1 85 ? 0.957 6.214 19.641 1.00 64.94 85 ILE A C 1
ATOM 637 O O . ILE A 1 85 ? -0.036 6.914 19.841 1.00 64.94 85 ILE A O 1
ATOM 641 N N . GLY A 1 86 ? 2.175 6.735 19.453 1.00 60.41 86 GLY A N 1
ATOM 642 C CA . GLY A 1 86 ? 2.403 8.172 19.281 1.00 60.41 86 GLY A CA 1
ATOM 643 C C . GLY A 1 86 ? 1.738 8.671 17.999 1.00 60.41 86 GLY A C 1
ATOM 644 O O . GLY A 1 86 ? 1.678 7.940 17.013 1.00 60.41 86 GLY A O 1
ATOM 645 N N . TYR A 1 87 ? 1.204 9.892 18.004 1.00 64.94 87 TYR A N 1
ATOM 646 C CA . TYR A 1 87 ? 0.573 10.460 16.815 1.00 64.94 87 TYR A CA 1
ATOM 647 C C . TYR A 1 87 ? 0.847 11.952 16.678 1.00 64.94 87 TYR A C 1
ATOM 649 O O . TYR A 1 87 ? 0.839 12.699 17.654 1.00 64.94 87 TYR A O 1
ATOM 657 N N . GLU A 1 88 ? 1.021 12.368 15.430 1.00 65.19 88 GLU A N 1
ATOM 658 C CA . GLU A 1 88 ? 1.124 13.766 15.023 1.00 65.19 88 GLU A CA 1
ATOM 659 C C . GLU A 1 88 ? -0.227 14.277 14.498 1.00 65.19 88 GLU A C 1
ATOM 661 O O . GLU A 1 88 ? -1.050 13.473 14.032 1.00 65.19 88 GLU A O 1
ATOM 666 N N . PRO A 1 89 ? -0.476 15.601 14.514 1.00 66.25 89 PRO A N 1
ATOM 667 C CA . PRO A 1 89 ? -1.645 16.193 13.875 1.00 66.25 89 PRO A CA 1
ATOM 668 C C . PRO A 1 89 ? -1.738 15.798 12.399 1.00 66.25 89 PRO A C 1
ATOM 670 O O . PRO A 1 89 ? -0.755 15.878 11.659 1.00 66.25 89 PRO A O 1
ATOM 673 N N . TYR A 1 90 ? -2.933 15.406 11.957 1.00 72.62 90 TYR A N 1
ATOM 674 C CA . TYR A 1 90 ? -3.157 15.014 10.570 1.00 72.62 90 TYR A CA 1
ATOM 675 C C . TYR A 1 90 ? -2.896 16.178 9.614 1.00 72.62 90 TYR A C 1
ATOM 677 O O . TYR A 1 90 ? -3.490 17.251 9.730 1.00 72.62 90 TYR A O 1
ATOM 685 N N . ARG A 1 91 ? -2.025 15.941 8.630 1.00 70.06 91 ARG A N 1
ATOM 686 C CA . ARG A 1 91 ? -1.776 16.865 7.523 1.00 70.06 91 ARG A CA 1
ATOM 687 C C . ARG A 1 91 ? -2.077 16.149 6.208 1.00 70.06 91 ARG A C 1
ATOM 689 O O . ARG A 1 91 ? -1.370 15.199 5.871 1.00 70.06 91 ARG A O 1
ATOM 696 N N . PRO A 1 92 ? -3.094 16.580 5.444 1.00 67.00 92 PRO A N 1
ATOM 697 C CA . PRO A 1 92 ? -3.381 15.966 4.159 1.00 67.00 92 PRO A CA 1
ATOM 698 C C . PRO A 1 92 ? -2.206 16.195 3.206 1.00 67.00 92 PRO A C 1
ATOM 700 O O . PRO A 1 92 ? -1.869 17.331 2.863 1.00 67.00 92 PRO A O 1
ATOM 703 N N . LEU A 1 93 ? -1.583 15.104 2.765 1.00 73.81 93 LEU A N 1
ATOM 704 C CA . LEU A 1 93 ? -0.539 15.145 1.751 1.00 73.81 93 LEU A CA 1
ATOM 705 C C . LEU A 1 93 ? -1.192 15.237 0.374 1.00 73.81 93 LEU A C 1
ATOM 707 O O . LEU A 1 93 ? -2.094 14.472 0.038 1.00 73.81 93 LEU A O 1
ATOM 711 N N . LYS A 1 94 ? -0.736 16.194 -0.432 1.00 71.81 94 LYS A N 1
ATOM 712 C CA . LYS A 1 94 ? -1.129 16.306 -1.836 1.00 71.81 94 LYS A CA 1
ATOM 713 C C . LYS A 1 94 ? 0.027 15.855 -2.706 1.00 71.81 94 LYS A C 1
ATOM 715 O O . LYS A 1 94 ? 1.177 16.179 -2.435 1.00 71.81 94 LYS A O 1
ATOM 720 N N . HIS A 1 95 ? -0.302 15.150 -3.780 1.00 70.38 95 HIS A N 1
ATOM 721 C CA . HIS A 1 95 ? 0.651 14.879 -4.843 1.00 70.38 95 HIS A CA 1
ATOM 722 C C . HIS A 1 95 ? 1.069 16.171 -5.529 1.00 70.38 95 HIS A C 1
ATOM 724 O O . HIS A 1 95 ? 0.228 16.844 -6.139 1.00 70.38 95 HIS A O 1
ATOM 730 N N . ASP A 1 96 ? 2.364 16.457 -5.531 1.00 79.81 96 ASP A N 1
ATOM 731 C CA . ASP A 1 96 ? 2.917 17.456 -6.434 1.00 79.81 96 ASP A CA 1
ATOM 732 C C . ASP A 1 96 ? 3.300 16.834 -7.797 1.00 79.81 96 ASP A C 1
ATOM 734 O O . ASP A 1 96 ? 3.221 15.620 -8.031 1.00 79.81 96 ASP A O 1
ATOM 738 N N . ARG A 1 97 ? 3.632 17.695 -8.764 1.00 86.62 97 ARG A N 1
ATOM 739 C CA . ARG A 1 97 ? 4.016 17.274 -10.120 1.00 86.62 97 ARG A CA 1
ATOM 740 C C . ARG A 1 97 ? 5.358 16.534 -10.134 1.00 86.62 97 ARG A C 1
ATOM 742 O O . ARG A 1 97 ? 5.483 15.586 -10.906 1.00 86.62 97 ARG A O 1
ATOM 749 N N . VAL A 1 98 ? 6.301 16.947 -9.290 1.00 87.62 98 VAL A N 1
ATOM 750 C CA . VAL A 1 98 ? 7.658 16.388 -9.191 1.00 87.62 98 VA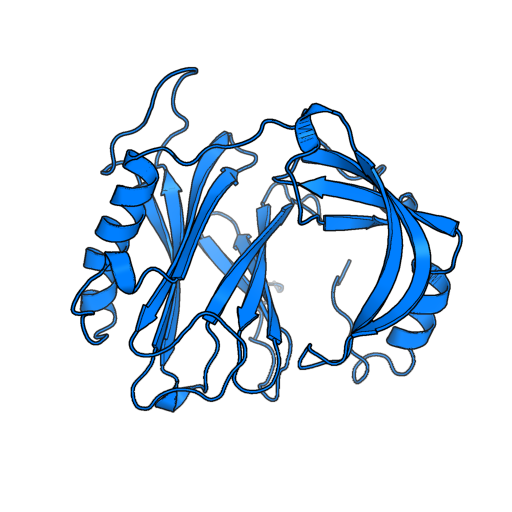L A CA 1
ATOM 751 C C . VAL A 1 98 ? 7.581 14.942 -8.712 1.00 87.62 98 VAL A C 1
ATOM 753 O O . VAL A 1 98 ? 8.152 14.056 -9.330 1.00 87.62 98 VAL A O 1
ATOM 756 N N . GLN A 1 99 ? 6.782 14.652 -7.690 1.00 88.38 99 GLN A N 1
ATOM 757 C CA . GLN A 1 99 ? 6.587 13.299 -7.172 1.00 88.38 99 GLN A CA 1
ATOM 758 C C . GLN A 1 99 ? 5.982 12.362 -8.225 1.00 88.38 99 GLN A C 1
ATOM 760 O O . GLN A 1 99 ? 6.378 11.202 -8.352 1.00 88.38 99 GLN A O 1
ATOM 765 N N . ARG A 1 100 ? 5.046 12.862 -9.043 1.00 89.19 100 ARG A N 1
ATOM 766 C CA . ARG A 1 100 ? 4.497 12.079 -10.160 1.00 89.19 100 ARG A CA 1
ATOM 767 C C . ARG A 1 100 ? 5.530 11.812 -11.254 1.00 89.19 100 ARG A C 1
ATOM 769 O O . ARG A 1 100 ? 5.463 10.746 -11.864 1.00 89.19 100 ARG A O 1
ATOM 776 N N . ALA A 1 101 ? 6.429 12.747 -11.531 1.00 92.44 101 ALA A N 1
ATOM 777 C CA . ALA A 1 101 ? 7.497 12.553 -12.505 1.00 92.44 101 ALA A CA 1
ATOM 778 C C . ALA A 1 101 ? 8.576 11.601 -11.968 1.00 92.44 101 ALA A C 1
ATOM 780 O O . ALA A 1 101 ? 8.868 10.602 -12.618 1.00 92.44 101 ALA A O 1
ATOM 781 N N . ALA A 1 102 ? 9.013 11.791 -10.719 1.00 93.25 102 ALA A N 1
ATOM 782 C CA . ALA A 1 102 ? 9.972 10.923 -10.040 1.00 93.25 102 ALA A CA 1
ATOM 783 C C . ALA A 1 102 ? 9.552 9.443 -10.077 1.00 93.25 102 ALA A C 1
ATOM 785 O O . ALA A 1 102 ? 10.379 8.576 -10.348 1.00 93.25 102 ALA A O 1
ATOM 786 N N . GLY A 1 103 ? 8.261 9.137 -9.883 1.00 93.31 103 GLY A N 1
ATOM 787 C CA . GLY A 1 103 ? 7.746 7.770 -10.017 1.00 93.31 103 GLY A CA 1
ATOM 788 C C . GLY A 1 103 ? 7.971 7.148 -11.403 1.00 93.31 103 GLY A C 1
ATOM 789 O O . GLY A 1 103 ? 8.327 5.975 -11.502 1.00 93.31 103 GLY A O 1
ATOM 790 N N . ILE A 1 104 ? 7.793 7.930 -12.472 1.00 95.38 104 ILE A N 1
ATOM 791 C CA . ILE A 1 104 ? 8.028 7.486 -13.855 1.00 95.38 104 ILE A CA 1
ATOM 792 C C . ILE A 1 104 ? 9.527 7.363 -14.129 1.00 95.38 104 ILE A C 1
ATOM 794 O O . ILE A 1 104 ? 9.947 6.345 -14.674 1.00 95.38 104 ILE A O 1
ATOM 798 N N . ASP A 1 105 ? 10.329 8.339 -13.708 1.00 95.19 105 ASP A N 1
ATOM 799 C CA . ASP A 1 105 ? 11.779 8.332 -13.919 1.00 95.19 105 ASP A CA 1
ATOM 800 C C . ASP A 1 105 ? 12.441 7.143 -13.224 1.00 95.19 105 ASP A C 1
ATOM 802 O O . ASP A 1 105 ? 13.285 6.460 -13.805 1.00 95.19 105 ASP A O 1
ATOM 806 N N . ARG A 1 106 ? 12.019 6.831 -11.992 1.00 96.62 106 ARG A N 1
ATOM 807 C CA . ARG A 1 106 ? 12.516 5.645 -11.289 1.00 96.62 106 ARG A CA 1
ATOM 808 C C . ARG A 1 106 ? 12.091 4.359 -11.986 1.00 96.62 106 ARG A C 1
ATOM 810 O O . ARG A 1 106 ? 12.922 3.471 -12.156 1.00 96.62 106 ARG A O 1
ATOM 817 N N . ALA A 1 107 ? 10.847 4.262 -12.454 1.00 96.69 107 ALA A N 1
ATOM 818 C CA . ALA A 1 107 ? 10.396 3.089 -13.202 1.00 96.69 107 ALA A CA 1
ATOM 819 C C . ALA A 1 107 ? 11.181 2.918 -14.513 1.00 96.69 107 ALA A C 1
ATOM 821 O O . ALA A 1 107 ? 11.528 1.797 -14.881 1.00 96.69 107 ALA A O 1
ATOM 822 N N . ALA A 1 108 ? 11.519 4.029 -15.173 1.00 95.38 108 ALA A N 1
ATOM 823 C CA . ALA A 1 108 ? 12.316 4.045 -16.391 1.00 95.38 108 ALA A CA 1
ATOM 824 C C . ALA A 1 108 ? 13.747 3.518 -16.188 1.00 95.38 108 ALA A C 1
ATOM 826 O O . ALA A 1 108 ? 14.331 2.943 -17.105 1.00 95.38 108 ALA A O 1
ATOM 827 N N . VAL A 1 109 ? 14.295 3.666 -14.981 1.00 95.88 109 VAL A N 1
ATOM 828 C CA . VAL A 1 109 ? 15.585 3.081 -14.593 1.00 95.88 109 VAL A CA 1
ATOM 829 C C . VAL A 1 109 ? 15.440 1.611 -14.188 1.00 95.88 109 VAL A C 1
ATOM 831 O O . VAL A 1 109 ? 16.268 0.788 -14.571 1.00 95.88 109 VAL A O 1
ATOM 834 N N . VAL A 1 110 ? 14.394 1.263 -13.433 1.00 97.44 110 VAL A N 1
ATOM 835 C CA . VAL A 1 110 ? 14.229 -0.075 -12.841 1.00 97.44 110 VAL A CA 1
ATOM 836 C C . VAL A 1 110 ? 13.809 -1.129 -13.870 1.00 97.44 110 VAL A C 1
ATOM 838 O O . VAL A 1 110 ? 14.362 -2.226 -13.861 1.00 97.44 110 VAL A O 1
ATOM 841 N N . ILE A 1 111 ? 12.872 -0.823 -14.779 1.00 97.25 111 ILE A N 1
ATOM 842 C CA . ILE A 1 111 ? 12.331 -1.796 -15.754 1.00 97.25 111 ILE A CA 1
ATOM 843 C C . ILE A 1 111 ? 13.436 -2.468 -16.598 1.00 97.25 111 ILE A C 1
ATOM 845 O O . ILE A 1 111 ? 13.438 -3.698 -16.685 1.00 97.25 111 ILE A O 1
ATOM 849 N N . PRO A 1 112 ? 14.408 -1.734 -17.178 1.00 96.69 112 PRO A N 1
ATOM 850 C CA . PRO A 1 112 ? 15.493 -2.348 -17.939 1.00 96.69 112 PRO A CA 1
ATOM 851 C C . PRO A 1 112 ? 16.443 -3.169 -17.061 1.00 96.69 112 PRO A C 1
ATOM 853 O O . PRO A 1 112 ? 16.913 -4.217 -17.494 1.00 96.69 112 PRO A O 1
ATOM 856 N N . GLN A 1 113 ? 16.709 -2.727 -15.825 1.00 96.88 113 GLN A N 1
ATOM 857 C CA . GLN A 1 113 ? 17.611 -3.419 -14.894 1.00 96.88 113 GLN A CA 1
ATOM 858 C C . GLN A 1 113 ? 17.095 -4.806 -14.505 1.00 96.88 113 GLN A C 1
ATOM 860 O O . GLN A 1 113 ? 17.882 -5.740 -14.367 1.00 96.88 113 GLN A O 1
ATOM 865 N N . ILE A 1 114 ? 15.777 -4.948 -14.356 1.00 95.50 114 ILE A N 1
ATOM 866 C CA . ILE A 1 114 ? 15.130 -6.227 -14.034 1.00 95.50 114 ILE A CA 1
ATOM 867 C C . ILE A 1 114 ? 14.793 -7.061 -15.281 1.00 95.50 114 ILE A C 1
ATOM 869 O O . ILE A 1 114 ? 14.236 -8.147 -15.151 1.00 95.50 114 ILE A O 1
ATOM 873 N N . GLY A 1 115 ? 15.110 -6.566 -16.485 1.00 95.31 115 GLY A N 1
ATOM 874 C CA . GLY A 1 115 ? 14.845 -7.258 -17.751 1.00 95.31 115 GLY A CA 1
ATOM 875 C C . GLY A 1 115 ? 13.363 -7.350 -18.131 1.00 95.31 115 GLY A C 1
ATOM 876 O O . GLY A 1 115 ? 12.997 -8.193 -18.950 1.00 95.31 115 GLY A O 1
ATOM 877 N N . ALA A 1 116 ? 12.505 -6.508 -17.549 1.00 95.88 116 ALA A N 1
ATOM 878 C CA . ALA A 1 116 ? 11.075 -6.511 -17.835 1.00 95.88 116 ALA A CA 1
ATOM 879 C C . ALA A 1 116 ? 10.774 -5.890 -19.209 1.00 95.88 116 ALA A C 1
ATOM 881 O O . ALA A 1 116 ? 11.500 -5.030 -19.715 1.00 95.88 116 ALA A O 1
ATOM 882 N N . THR A 1 117 ? 9.663 -6.309 -19.819 1.00 95.44 117 THR A N 1
ATOM 883 C CA . THR A 1 117 ? 9.206 -5.713 -21.083 1.00 95.44 117 THR A CA 1
ATOM 884 C C . THR A 1 117 ? 8.794 -4.263 -20.859 1.00 95.44 117 THR A C 1
ATOM 886 O O . THR A 1 117 ? 8.018 -3.973 -19.959 1.00 95.44 117 THR A O 1
ATOM 889 N N . TRP A 1 118 ? 9.267 -3.352 -21.704 1.00 95.88 118 TRP A N 1
ATOM 890 C CA . TRP A 1 118 ? 8.941 -1.937 -21.567 1.00 95.88 118 TRP A CA 1
ATOM 891 C C . TRP A 1 118 ? 7.477 -1.625 -21.959 1.00 95.88 118 TRP A C 1
ATOM 893 O O . TRP A 1 118 ? 7.046 -2.030 -23.045 1.00 95.88 118 TRP A O 1
ATOM 903 N N . PRO A 1 119 ? 6.706 -0.882 -21.138 1.00 94.19 119 PRO A N 1
ATOM 904 C CA . PRO A 1 119 ? 5.364 -0.427 -21.498 1.00 94.19 119 PRO A CA 1
ATOM 905 C C . PRO A 1 119 ? 5.366 0.600 -22.634 1.00 94.19 119 PRO A C 1
ATOM 907 O O . PRO A 1 119 ? 6.194 1.504 -22.666 1.00 94.19 119 PRO A O 1
ATOM 910 N N . THR A 1 120 ? 4.380 0.543 -23.530 1.00 91.75 120 THR A N 1
ATOM 911 C CA . THR A 1 120 ? 4.216 1.551 -24.598 1.00 91.75 120 THR A CA 1
ATOM 912 C C . THR A 1 120 ? 3.982 2.959 -24.053 1.00 91.75 120 THR A C 1
ATOM 914 O O . THR A 1 120 ? 4.424 3.932 -24.656 1.00 91.75 120 THR A O 1
ATOM 917 N N . SER A 1 121 ? 3.315 3.069 -22.901 1.00 95.06 121 SER A N 1
ATOM 918 C CA . SER A 1 121 ? 3.109 4.317 -22.170 1.00 95.06 121 SER A CA 1
ATOM 919 C C . SER A 1 121 ? 3.318 4.080 -20.679 1.00 95.06 121 SER A C 1
ATOM 921 O O . SER A 1 121 ? 2.584 3.321 -20.048 1.00 95.06 121 SER A O 1
ATOM 923 N N . MET A 1 122 ? 4.311 4.757 -20.098 1.00 94.12 122 MET A N 1
ATOM 924 C CA . MET A 1 122 ? 4.572 4.700 -18.655 1.00 94.12 122 MET A CA 1
ATOM 925 C C . MET A 1 122 ? 3.451 5.349 -17.841 1.00 94.12 122 MET A C 1
ATOM 927 O O . MET A 1 122 ? 3.167 4.923 -16.727 1.00 94.12 122 MET A O 1
ATOM 931 N N . VAL A 1 123 ? 2.796 6.369 -18.401 1.00 93.56 123 VAL A N 1
ATOM 932 C CA . VAL A 1 123 ? 1.684 7.056 -17.736 1.00 93.56 123 VAL A CA 1
ATOM 933 C C . VAL A 1 123 ? 0.475 6.132 -17.627 1.00 93.56 123 VAL A C 1
ATOM 935 O O . VAL A 1 123 ? -0.111 6.052 -16.554 1.00 93.56 123 VAL A O 1
ATOM 938 N N . GLU A 1 124 ? 0.133 5.416 -18.702 1.00 93.56 124 GLU A N 1
ATOM 939 C CA . GLU A 1 124 ? -0.995 4.471 -18.709 1.00 93.56 124 GLU A CA 1
ATOM 940 C C . GLU A 1 124 ? -0.694 3.213 -17.895 1.00 93.56 124 GLU A C 1
ATOM 942 O O . GLU A 1 124 ? -1.573 2.692 -17.218 1.00 93.56 124 GLU A O 1
ATOM 947 N N . ALA A 1 125 ? 0.556 2.742 -17.924 1.00 96.06 125 ALA A N 1
ATOM 948 C CA . ALA A 1 125 ? 0.969 1.589 -17.135 1.00 96.06 125 ALA A CA 1
ATOM 949 C C . ALA A 1 125 ? 0.950 1.865 -15.625 1.00 96.06 125 ALA A C 1
ATOM 951 O O . ALA A 1 125 ? 0.906 0.922 -14.840 1.00 96.06 125 ALA A O 1
ATOM 952 N N . ARG A 1 126 ? 0.996 3.127 -15.179 1.00 96.81 126 ARG A N 1
ATOM 953 C CA . ARG A 1 126 ? 0.943 3.458 -13.752 1.00 96.81 126 ARG A CA 1
ATOM 954 C C . ARG A 1 126 ? -0.481 3.303 -13.219 1.00 96.81 126 ARG A C 1
ATOM 956 O O . ARG A 1 126 ? -1.296 4.215 -13.330 1.00 96.81 126 ARG A O 1
ATOM 963 N N . GLY A 1 127 ? -0.743 2.157 -12.599 1.00 95.25 127 GLY A N 1
ATOM 964 C CA . GLY A 1 127 ? -2.035 1.827 -12.004 1.00 95.25 127 GLY A CA 1
ATOM 965 C C . GLY A 1 127 ? -2.294 2.509 -10.660 1.00 95.25 127 GLY A C 1
ATOM 966 O O . GLY A 1 127 ? -3.452 2.716 -10.316 1.00 95.25 127 GLY A O 1
ATOM 967 N N . ASP A 1 128 ? -1.243 2.863 -9.913 1.00 95.62 128 ASP A N 1
ATOM 968 C CA . ASP A 1 128 ? -1.366 3.564 -8.629 1.00 95.62 128 ASP A CA 1
ATOM 969 C C . ASP A 1 128 ? -0.154 4.454 -8.314 1.00 95.62 128 ASP A C 1
ATOM 971 O O . ASP A 1 128 ? 0.989 4.174 -8.705 1.00 95.62 128 ASP A O 1
ATOM 975 N N . ILE A 1 129 ? -0.418 5.539 -7.587 1.00 94.62 129 ILE A N 1
ATOM 976 C CA . ILE A 1 129 ? 0.596 6.392 -6.975 1.00 94.62 129 ILE A CA 1
ATOM 977 C C . ILE A 1 129 ? 0.024 7.055 -5.725 1.00 94.62 129 ILE A C 1
ATOM 979 O O . ILE A 1 129 ? -0.974 7.762 -5.799 1.00 94.62 129 ILE A O 1
ATOM 983 N N . THR A 1 130 ? 0.708 6.888 -4.596 1.00 92.88 130 THR A N 1
ATOM 984 C CA . THR A 1 130 ? 0.383 7.523 -3.315 1.00 92.88 130 THR A CA 1
ATOM 985 C C . THR A 1 130 ? 1.617 8.228 -2.757 1.00 92.88 130 THR A C 1
ATOM 987 O O . THR A 1 130 ? 2.718 7.680 -2.785 1.00 92.88 130 THR A O 1
ATOM 990 N N . THR A 1 131 ? 1.455 9.456 -2.263 1.00 90.88 131 THR A N 1
ATOM 991 C CA . THR A 1 131 ? 2.520 10.179 -1.559 1.00 90.88 131 THR A CA 1
ATOM 992 C C . THR A 1 131 ? 2.356 10.025 -0.063 1.00 90.88 131 THR A C 1
ATOM 994 O O . THR A 1 131 ? 1.248 10.048 0.470 1.00 90.88 131 THR A O 1
ATOM 997 N N . LEU A 1 132 ? 3.482 9.850 0.616 1.00 88.38 132 LEU A N 1
ATOM 998 C CA . LEU A 1 132 ? 3.532 9.655 2.053 1.00 88.38 132 LEU A CA 1
ATOM 999 C C . LEU A 1 132 ? 4.681 10.452 2.674 1.00 88.38 132 LEU A C 1
ATOM 1001 O O . LEU A 1 132 ? 5.582 10.958 1.993 1.00 88.38 132 LEU A O 1
ATOM 1005 N N . ARG A 1 133 ? 4.600 10.616 3.990 1.00 87.62 133 ARG A N 1
ATOM 1006 C CA . ARG A 1 133 ? 5.659 11.170 4.822 1.00 87.62 133 ARG A CA 1
ATOM 1007 C C . ARG A 1 133 ? 6.114 10.064 5.751 1.00 87.62 133 ARG A C 1
ATOM 1009 O O . ARG A 1 133 ? 5.282 9.488 6.437 1.00 87.62 133 ARG A O 1
ATOM 1016 N N . LEU A 1 134 ? 7.405 9.769 5.744 1.00 86.00 134 LEU A N 1
ATOM 1017 C CA . LEU A 1 134 ? 7.985 8.888 6.748 1.00 86.00 134 LEU A CA 1
ATOM 1018 C C . LEU A 1 134 ? 8.067 9.630 8.103 1.00 86.00 134 LEU A C 1
ATOM 1020 O O . LEU A 1 134 ? 8.089 10.864 8.107 1.00 86.00 134 LEU A O 1
ATOM 1024 N N . PRO A 1 135 ? 8.119 8.927 9.248 1.00 80.88 135 PRO A N 1
ATOM 1025 C CA . PRO A 1 135 ? 8.193 9.529 10.582 1.00 80.88 135 PRO A CA 1
ATOM 1026 C C . PRO A 1 135 ? 9.405 10.434 10.779 1.00 80.88 135 PRO A C 1
ATOM 1028 O O . PRO A 1 135 ? 9.332 11.418 11.505 1.00 80.88 135 PRO A O 1
ATOM 1031 N N . ASP A 1 136 ? 10.504 10.143 10.083 1.00 82.75 136 ASP A N 1
ATOM 1032 C CA . ASP A 1 136 ? 11.710 10.975 10.057 1.00 82.75 136 ASP A CA 1
ATOM 1033 C C . ASP A 1 136 ? 11.562 12.246 9.188 1.00 82.75 136 ASP A C 1
ATOM 1035 O O . ASP A 1 136 ? 12.511 13.011 9.025 1.00 82.75 136 ASP A O 1
ATOM 1039 N N . GLY A 1 137 ? 10.374 12.486 8.624 1.00 85.00 137 GLY A N 1
ATOM 1040 C CA . GLY A 1 137 ? 10.035 13.656 7.819 1.00 85.00 137 GLY A CA 1
ATOM 1041 C C . GLY A 1 137 ? 10.322 13.508 6.324 1.00 85.00 137 GLY A C 1
ATOM 1042 O O . GLY A 1 137 ? 9.938 14.397 5.547 1.00 85.00 137 GLY A O 1
ATOM 1043 N N . HIS A 1 138 ? 10.944 12.412 5.879 1.00 90.56 138 HIS A N 1
ATOM 1044 C CA . HIS A 1 138 ? 11.289 12.257 4.467 1.00 90.56 138 HIS A CA 1
ATOM 1045 C C . HIS A 1 138 ? 10.037 12.112 3.589 1.00 90.56 138 HIS A C 1
ATOM 1047 O O . HIS A 1 138 ? 9.115 11.347 3.903 1.00 90.56 138 HIS A O 1
ATOM 1053 N N . PRO A 1 139 ? 9.986 12.826 2.449 1.00 91.69 139 PRO A N 1
ATOM 1054 C CA . PRO A 1 139 ? 9.067 12.501 1.372 1.00 91.69 139 PRO A CA 1
ATOM 1055 C C . PRO A 1 139 ? 9.268 11.085 0.854 1.00 91.69 139 PRO A C 1
ATOM 1057 O O . PRO A 1 139 ? 10.390 10.669 0.578 1.00 91.69 139 PRO A O 1
ATOM 1060 N N . ALA A 1 140 ? 8.162 10.386 0.631 1.00 92.88 140 ALA A N 1
ATOM 1061 C CA . ALA A 1 140 ? 8.178 9.110 -0.055 1.00 92.88 140 ALA A CA 1
ATOM 1062 C C . ALA A 1 140 ? 6.976 8.962 -0.993 1.00 92.88 140 ALA A C 1
ATOM 1064 O O . ALA A 1 140 ? 5.949 9.638 -0.867 1.00 92.88 140 ALA A O 1
ATOM 1065 N N . ILE A 1 141 ? 7.136 8.082 -1.972 1.00 95.19 141 ILE A N 1
ATOM 1066 C CA . ILE A 1 141 ? 6.155 7.764 -2.999 1.00 95.19 141 ILE A CA 1
ATOM 1067 C C . ILE A 1 141 ? 6.037 6.247 -3.050 1.00 95.19 141 ILE A C 1
ATOM 1069 O O . ILE A 1 141 ? 7.021 5.539 -3.256 1.00 95.19 141 ILE A O 1
ATOM 1073 N N . SER A 1 142 ? 4.819 5.757 -2.895 1.00 95.88 142 SER A N 1
ATOM 1074 C CA . SER A 1 142 ? 4.458 4.387 -3.218 1.00 95.88 142 SER A CA 1
ATOM 1075 C C . SER A 1 142 ? 3.817 4.384 -4.601 1.00 95.88 142 SER A C 1
ATOM 1077 O O . SER A 1 142 ? 2.932 5.196 -4.870 1.00 95.88 142 SER A O 1
ATOM 1079 N N . THR A 1 143 ? 4.293 3.550 -5.521 1.00 97.50 143 THR A N 1
ATOM 1080 C CA . THR A 1 143 ? 3.754 3.515 -6.886 1.00 97.50 143 THR A CA 1
ATOM 1081 C C . THR A 1 143 ? 3.743 2.108 -7.451 1.00 97.50 143 THR A C 1
ATOM 1083 O O . THR A 1 143 ? 4.676 1.334 -7.234 1.00 97.50 143 THR A O 1
ATOM 1086 N N . THR A 1 144 ? 2.700 1.807 -8.223 1.00 98.38 144 THR A N 1
ATOM 1087 C CA . THR A 1 144 ? 2.555 0.529 -8.914 1.00 98.38 144 THR A CA 1
ATOM 1088 C C . THR A 1 144 ? 2.346 0.739 -10.398 1.00 98.38 144 THR A C 1
ATOM 1090 O O . THR A 1 144 ? 1.431 1.441 -10.831 1.00 98.38 144 THR A O 1
ATOM 1093 N N . PHE A 1 145 ? 3.171 0.054 -11.179 1.00 98.19 145 PHE A N 1
ATOM 1094 C CA . PHE A 1 145 ? 3.015 -0.101 -12.614 1.00 98.19 145 PHE A CA 1
ATOM 1095 C C . PHE A 1 145 ? 2.477 -1.497 -12.918 1.00 98.19 145 PHE A C 1
ATOM 1097 O O . PHE A 1 145 ? 2.920 -2.485 -12.332 1.00 98.19 145 PHE A O 1
ATOM 1104 N N . VAL A 1 146 ? 1.529 -1.582 -13.841 1.00 97.69 146 VAL A N 1
ATOM 1105 C CA . VAL A 1 146 ? 0.930 -2.823 -14.322 1.00 97.69 146 VAL A CA 1
ATOM 1106 C C . VAL A 1 146 ? 1.032 -2.827 -15.842 1.00 97.69 146 VAL A C 1
ATOM 1108 O O . VAL A 1 146 ? 0.621 -1.882 -16.511 1.00 97.69 146 VAL A O 1
ATOM 1111 N N . PHE A 1 147 ? 1.607 -3.887 -16.400 1.00 97.62 147 PHE A N 1
ATOM 1112 C CA . PHE A 1 147 ? 1.756 -4.049 -17.841 1.00 97.62 147 PHE A CA 1
ATOM 1113 C C . PHE A 1 147 ? 0.790 -5.112 -18.349 1.00 97.62 147 PHE A C 1
ATOM 1115 O O . PHE A 1 147 ? 0.783 -6.230 -17.837 1.00 97.62 147 PHE A O 1
ATOM 1122 N N . ARG A 1 148 ? 0.008 -4.760 -19.381 1.00 96.06 148 ARG A N 1
ATOM 1123 C CA . ARG A 1 148 ? -1.008 -5.616 -20.026 1.00 96.06 148 ARG A CA 1
ATOM 1124 C C . ARG A 1 148 ? -2.113 -6.137 -19.105 1.00 96.06 148 ARG A C 1
ATOM 1126 O O . ARG A 1 148 ? -2.830 -7.033 -19.505 1.00 96.06 148 ARG A O 1
ATOM 1133 N N . ASP A 1 149 ? -2.274 -5.587 -17.913 1.00 95.56 149 ASP A N 1
ATOM 1134 C CA . ASP A 1 149 ? -3.287 -6.009 -16.942 1.00 95.56 149 ASP A CA 1
ATOM 1135 C C . ASP A 1 149 ? -3.791 -4.770 -16.183 1.00 95.56 149 ASP A C 1
ATOM 1137 O O . ASP A 1 149 ? -3.390 -3.643 -16.479 1.00 95.56 149 ASP A O 1
ATOM 1141 N N . GLN A 1 150 ? -4.683 -4.958 -15.218 1.00 95.25 150 GLN A N 1
ATOM 1142 C CA . GLN A 1 150 ? -5.286 -3.904 -14.411 1.00 95.25 150 GLN A CA 1
ATOM 1143 C C . GLN A 1 150 ? -5.058 -4.161 -12.921 1.00 95.25 150 GLN A C 1
ATOM 1145 O O . GLN A 1 150 ? -4.973 -5.310 -12.469 1.00 95.25 150 GLN A O 1
ATOM 1150 N N . LEU A 1 151 ? -5.008 -3.079 -12.140 1.00 96.12 151 LEU A N 1
ATOM 1151 C CA . LEU A 1 151 ? -4.853 -3.107 -10.685 1.00 96.12 151 LEU A CA 1
ATOM 1152 C C . LEU A 1 151 ? -6.175 -3.470 -9.982 1.00 96.12 151 LEU A C 1
ATOM 1154 O O . LEU A 1 151 ? -6.747 -2.690 -9.226 1.00 96.12 151 LEU A O 1
ATOM 1158 N N . GLN A 1 152 ? -6.678 -4.668 -10.263 1.00 96.50 152 GLN A N 1
ATOM 1159 C CA . GLN A 1 152 ? -7.900 -5.221 -9.685 1.00 96.50 152 GLN A CA 1
ATOM 1160 C C . GLN A 1 152 ? -7.826 -6.745 -9.607 1.00 96.50 152 GLN A C 1
ATOM 1162 O O . GLN A 1 152 ? -7.002 -7.368 -10.285 1.00 96.50 152 GLN A O 1
ATOM 1167 N N . VAL A 1 153 ? -8.691 -7.347 -8.789 1.00 96.19 153 VAL A N 1
ATOM 1168 C CA . VAL A 1 153 ? -8.790 -8.806 -8.684 1.00 96.19 153 VAL A CA 1
ATOM 1169 C C . VAL A 1 153 ? -9.462 -9.363 -9.936 1.00 96.19 153 VAL A C 1
ATOM 1171 O O . VAL A 1 153 ? -10.648 -9.134 -10.153 1.00 96.19 153 VAL A O 1
ATOM 1174 N N . GLN A 1 154 ? -8.691 -10.062 -10.764 1.00 95.44 154 GLN A N 1
ATOM 1175 C CA . GLN A 1 154 ? -9.148 -10.712 -11.998 1.00 95.44 154 GLN A CA 1
ATOM 1176 C C . GLN A 1 154 ? -8.057 -11.651 -12.528 1.00 95.44 154 GLN A C 1
ATOM 1178 O O . GLN A 1 154 ? -6.885 -11.396 -12.231 1.00 95.44 154 GLN A O 1
ATOM 1183 N N . PRO A 1 155 ? -8.389 -12.667 -13.351 1.00 94.94 155 PRO A N 1
ATOM 1184 C CA . PRO A 1 155 ? -7.393 -13.512 -14.006 1.00 94.94 155 PRO A CA 1
ATOM 1185 C C . PRO A 1 155 ? -6.284 -12.703 -14.684 1.00 94.94 155 PRO A C 1
ATOM 1187 O O . PRO A 1 155 ? -6.537 -11.628 -15.228 1.00 94.94 155 PRO A O 1
ATOM 1190 N N . ALA A 1 156 ? -5.057 -13.220 -14.635 1.00 93.06 156 ALA A N 1
ATOM 1191 C CA . ALA A 1 156 ? -3.920 -12.540 -15.229 1.00 93.06 156 ALA A CA 1
ATOM 1192 C C . ALA A 1 156 ? -3.984 -12.569 -16.757 1.00 93.06 156 ALA A C 1
ATOM 1194 O O . ALA A 1 156 ? -4.234 -13.614 -17.363 1.00 93.06 156 ALA A O 1
ATOM 1195 N N . GLU A 1 157 ? -3.659 -11.443 -17.378 1.00 92.88 157 GLU A N 1
ATOM 1196 C CA . GLU A 1 157 ? -3.467 -11.390 -18.824 1.00 92.88 157 GLU A CA 1
ATOM 1197 C C . GLU A 1 157 ? -2.141 -12.060 -19.240 1.00 92.88 157 GLU A C 1
ATOM 1199 O O . GLU A 1 157 ? -1.129 -11.958 -18.534 1.00 92.88 157 GLU A O 1
ATOM 1204 N N . PRO A 1 158 ? -2.076 -12.741 -20.400 1.00 89.81 158 PRO A N 1
ATOM 1205 C CA . PRO A 1 158 ? -0.848 -13.381 -20.850 1.00 89.81 158 PRO A CA 1
ATOM 1206 C C . PRO A 1 158 ? 0.323 -12.398 -20.973 1.00 89.81 158 PRO A C 1
ATOM 1208 O O . PRO A 1 158 ? 0.250 -11.383 -21.673 1.00 89.81 158 PRO A O 1
ATOM 1211 N N . ARG A 1 159 ? 1.460 -12.767 -20.366 1.00 90.62 159 ARG A N 1
ATOM 1212 C CA . ARG A 1 159 ? 2.691 -11.953 -20.322 1.00 90.62 159 ARG A CA 1
ATOM 1213 C C . ARG A 1 159 ? 2.514 -10.614 -19.589 1.00 90.62 159 ARG A C 1
ATOM 1215 O O . ARG A 1 159 ? 3.232 -9.662 -19.897 1.00 90.62 159 ARG A O 1
ATOM 1222 N N . SER A 1 160 ? 1.568 -10.528 -18.655 1.00 96.44 160 SER A N 1
ATOM 1223 C CA . SER A 1 160 ? 1.464 -9.385 -17.755 1.00 96.44 160 SER A CA 1
ATOM 1224 C C . SER A 1 160 ? 2.498 -9.439 -16.633 1.00 96.44 160 SER A C 1
ATOM 1226 O O . SER A 1 160 ? 3.021 -10.500 -16.265 1.00 96.44 160 SER A O 1
ATOM 1228 N N . TYR A 1 161 ? 2.787 -8.269 -16.076 1.00 97.62 161 TYR A N 1
ATOM 1229 C CA . TYR A 1 161 ? 3.564 -8.140 -14.851 1.00 97.62 161 TYR A CA 1
ATOM 1230 C C . TYR A 1 161 ? 3.083 -6.936 -14.041 1.00 97.62 161 TYR A C 1
ATOM 1232 O O . TYR A 1 161 ? 2.443 -6.021 -14.568 1.00 97.62 161 TYR A O 1
ATOM 1240 N N . SER A 1 162 ? 3.449 -6.919 -12.763 1.00 97.94 162 SER A N 1
ATOM 1241 C CA . SER A 1 162 ? 3.365 -5.732 -11.914 1.00 97.94 162 SER A CA 1
ATOM 1242 C C . SER A 1 162 ? 4.733 -5.356 -11.360 1.00 97.94 162 SER A C 1
ATOM 1244 O O . SER A 1 162 ? 5.536 -6.226 -11.020 1.00 97.94 162 SER A O 1
ATOM 1246 N N . LEU A 1 163 ? 4.972 -4.056 -11.235 1.00 98.38 163 LEU A N 1
ATOM 1247 C CA . LEU A 1 163 ? 6.148 -3.465 -10.617 1.00 98.38 163 LEU A CA 1
ATOM 1248 C C . LEU A 1 163 ? 5.687 -2.466 -9.558 1.00 98.38 163 LEU A C 1
ATOM 1250 O O . LEU A 1 163 ? 5.246 -1.367 -9.886 1.00 98.38 163 LEU A O 1
ATOM 1254 N N . TYR A 1 164 ? 5.792 -2.855 -8.294 1.00 98.50 164 TYR A N 1
ATOM 1255 C CA . TYR A 1 164 ? 5.634 -1.948 -7.165 1.00 98.50 164 TYR A CA 1
ATOM 1256 C C . TYR A 1 164 ? 6.990 -1.358 -6.782 1.00 98.50 164 TYR A C 1
ATOM 1258 O O . TYR A 1 164 ? 7.994 -2.076 -6.752 1.00 98.50 164 TYR A O 1
ATOM 1266 N N . MET A 1 165 ? 7.015 -0.075 -6.439 1.00 98.12 165 MET A N 1
ATOM 1267 C CA . MET A 1 165 ? 8.195 0.595 -5.906 1.00 98.12 165 MET A CA 1
ATOM 1268 C C . MET A 1 165 ? 7.836 1.465 -4.706 1.00 98.12 165 MET A C 1
ATOM 1270 O O . MET A 1 165 ? 6.826 2.172 -4.710 1.00 98.12 165 MET A O 1
ATOM 1274 N N . LEU A 1 166 ? 8.724 1.454 -3.714 1.00 97.62 166 LEU A N 1
ATOM 1275 C CA . LEU A 1 166 ? 8.826 2.517 -2.726 1.00 97.62 166 LEU A CA 1
ATOM 1276 C C . LEU A 1 166 ? 9.997 3.408 -3.120 1.00 97.62 166 LEU A C 1
ATOM 1278 O O . LEU A 1 166 ? 11.118 2.928 -3.297 1.00 97.62 166 LEU A O 1
ATOM 1282 N N . ILE A 1 167 ? 9.730 4.695 -3.253 1.00 96.75 167 ILE A N 1
ATOM 1283 C CA . ILE A 1 167 ? 10.702 5.712 -3.631 1.00 96.75 167 ILE A CA 1
ATOM 1284 C C . ILE A 1 167 ? 10.788 6.698 -2.474 1.00 96.75 167 ILE A C 1
ATOM 1286 O O . ILE A 1 167 ? 9.757 7.158 -1.991 1.00 96.75 167 ILE A O 1
ATOM 1290 N N . VAL A 1 168 ? 11.996 7.019 -2.027 1.00 95.00 168 VAL A N 1
ATOM 1291 C CA . VAL A 1 168 ? 12.235 7.880 -0.863 1.00 95.00 168 VAL A CA 1
ATOM 1292 C C . VAL A 1 168 ? 13.145 9.026 -1.281 1.00 95.00 168 VAL A C 1
ATOM 1294 O O . VAL A 1 168 ? 14.005 8.865 -2.147 1.00 95.00 168 VAL A O 1
ATOM 1297 N N . ALA A 1 169 ? 12.906 10.204 -0.721 1.00 94.19 169 ALA A N 1
ATOM 1298 C CA . ALA A 1 169 ? 13.774 11.348 -0.917 1.00 94.19 169 ALA A CA 1
ATOM 1299 C C . ALA A 1 169 ? 15.094 11.192 -0.149 1.00 94.19 169 ALA A C 1
ATOM 1301 O O . ALA A 1 169 ? 15.113 10.670 0.961 1.00 94.19 169 ALA A O 1
ATOM 1302 N N . ASP A 1 170 ? 16.176 11.727 -0.702 1.00 92.50 170 ASP A N 1
ATOM 1303 C CA . ASP A 1 170 ? 17.503 11.734 -0.076 1.00 92.50 170 ASP A CA 1
ATOM 1304 C C . ASP A 1 170 ? 17.595 12.685 1.129 1.00 92.50 170 ASP A C 1
ATOM 1306 O O . ASP A 1 170 ? 18.533 12.599 1.919 1.00 92.50 170 ASP A O 1
ATOM 1310 N N . ALA A 1 171 ? 16.652 13.624 1.250 1.00 91.31 171 ALA A N 1
ATOM 1311 C CA . ALA A 1 171 ? 16.623 14.621 2.311 1.00 91.31 171 ALA A CA 1
ATOM 1312 C C . ALA A 1 171 ? 15.195 15.068 2.647 1.00 91.31 171 ALA A C 1
ATOM 1314 O O . ALA A 1 171 ? 14.269 14.964 1.835 1.00 91.31 171 ALA A O 1
ATOM 1315 N N . VAL A 1 172 ? 15.032 15.638 3.840 1.00 91.19 172 VAL A N 1
ATOM 1316 C CA . VAL A 1 172 ? 13.818 16.356 4.239 1.00 91.19 172 VAL A CA 1
ATOM 1317 C C . VAL A 1 172 ? 13.873 17.774 3.653 1.00 91.19 172 VAL A C 1
ATOM 1319 O O . VAL A 1 172 ? 14.819 18.504 3.956 1.00 91.19 172 VAL A O 1
ATOM 1322 N N . PRO A 1 173 ? 12.906 18.194 2.812 1.00 88.19 173 PRO A N 1
ATOM 1323 C CA . PRO A 1 173 ? 12.881 19.561 2.309 1.00 88.19 173 PRO A CA 1
ATOM 1324 C C . PRO A 1 173 ? 12.594 20.549 3.449 1.00 88.19 173 PRO A C 1
ATOM 1326 O O . PRO A 1 173 ? 11.786 20.231 4.330 1.00 88.19 173 PRO A O 1
ATOM 1329 N N . PRO A 1 174 ? 13.188 21.756 3.421 1.00 86.00 174 PRO A N 1
ATOM 1330 C CA . PRO A 1 174 ? 12.750 22.858 4.267 1.00 86.00 174 PRO A CA 1
ATOM 1331 C C . PRO A 1 174 ? 11.253 23.140 4.098 1.00 86.00 174 PRO A C 1
ATOM 1333 O O . PRO A 1 174 ? 10.642 22.824 3.072 1.00 86.00 174 PRO A O 1
ATOM 1336 N N . GLU A 1 175 ? 10.642 23.746 5.114 1.00 80.44 175 GLU A N 1
ATOM 1337 C CA . GLU A 1 175 ? 9.215 24.051 5.080 1.00 80.44 175 GLU A CA 1
ATOM 1338 C C . GLU A 1 175 ? 8.871 24.970 3.894 1.00 80.44 175 GLU A C 1
ATOM 1340 O O . GLU A 1 175 ? 9.447 26.042 3.726 1.00 80.44 175 GLU A O 1
ATOM 1345 N N . GLY A 1 176 ? 7.921 24.535 3.061 1.00 76.00 176 GLY A N 1
ATOM 1346 C CA . GLY A 1 176 ? 7.490 25.265 1.865 1.00 76.00 176 GLY A CA 1
ATOM 1347 C C . GLY A 1 176 ? 8.312 24.992 0.600 1.00 76.00 176 GLY A C 1
ATOM 1348 O O . GLY A 1 176 ? 7.941 25.489 -0.464 1.00 76.00 176 GLY A O 1
ATOM 1349 N N . GLU A 1 177 ? 9.371 24.183 0.674 1.00 84.25 177 GLU A N 1
ATOM 1350 C CA . GLU A 1 177 ? 10.192 23.822 -0.484 1.00 84.25 177 GLU A CA 1
ATOM 1351 C C . GLU A 1 177 ? 9.792 22.474 -1.103 1.00 84.25 177 GLU A C 1
ATOM 1353 O O . GLU A 1 177 ? 9.312 21.555 -0.435 1.00 84.25 177 GLU A O 1
ATOM 1358 N N . ILE A 1 178 ? 10.000 22.355 -2.417 1.00 82.31 178 ILE A N 1
ATOM 1359 C CA . ILE A 1 178 ? 9.753 21.135 -3.193 1.00 82.31 178 ILE A CA 1
ATOM 1360 C C . ILE A 1 178 ? 11.105 20.620 -3.684 1.00 82.31 178 ILE A C 1
ATOM 1362 O O . ILE A 1 178 ? 11.878 21.367 -4.283 1.00 82.31 178 ILE A O 1
ATOM 1366 N N . LEU A 1 179 ? 11.386 19.340 -3.442 1.00 85.94 179 LEU A N 1
ATOM 1367 C CA . LEU A 1 179 ? 12.605 18.695 -3.930 1.00 85.94 179 LEU A CA 1
ATOM 1368 C C . LEU A 1 179 ? 12.604 18.550 -5.454 1.00 85.94 179 LEU A C 1
ATOM 1370 O O . LEU A 1 179 ? 11.556 18.533 -6.097 1.00 85.94 179 LEU A O 1
ATOM 1374 N N . LEU A 1 180 ? 13.790 18.363 -6.027 1.00 88.06 180 LEU A N 1
ATOM 1375 C CA . LEU A 1 180 ? 13.938 17.982 -7.428 1.00 88.06 180 LEU A CA 1
ATOM 1376 C C . LEU A 1 180 ? 13.663 16.482 -7.615 1.00 88.06 180 LEU A C 1
ATOM 1378 O O . LEU A 1 180 ? 13.888 15.678 -6.714 1.00 88.06 180 LEU A O 1
ATOM 1382 N N . GLU A 1 181 ? 13.247 16.087 -8.819 1.00 85.25 181 GLU A N 1
ATOM 1383 C CA . GLU A 1 181 ? 12.985 14.682 -9.194 1.00 85.25 181 GLU A CA 1
ATOM 1384 C C . GLU A 1 181 ? 14.223 13.783 -9.006 1.00 85.25 181 GLU A C 1
ATOM 1386 O O . GLU A 1 181 ? 14.117 12.596 -8.688 1.00 85.25 181 GLU A O 1
ATOM 1391 N N . ALA A 1 182 ? 15.416 14.366 -9.161 1.00 88.44 182 ALA A N 1
ATOM 1392 C CA . ALA A 1 182 ? 16.694 13.690 -8.974 1.00 88.44 182 ALA A CA 1
ATOM 1393 C C . ALA A 1 182 ? 16.984 13.315 -7.511 1.00 88.44 182 ALA A C 1
ATOM 1395 O O . ALA A 1 182 ? 17.733 12.369 -7.294 1.00 88.44 182 ALA A O 1
ATOM 1396 N N . SER A 1 183 ? 16.372 14.005 -6.541 1.00 93.06 183 SER A N 1
ATOM 1397 C CA . SER A 1 183 ? 16.555 13.786 -5.097 1.00 93.06 183 SER A CA 1
ATOM 1398 C C . SER A 1 183 ? 15.757 12.600 -4.553 1.00 93.06 183 SER A C 1
ATOM 1400 O O . SER A 1 183 ? 15.607 12.471 -3.343 1.00 93.06 183 SER A O 1
ATOM 1402 N N . TYR A 1 184 ? 15.163 11.791 -5.428 1.00 94.62 184 TYR A N 1
ATOM 1403 C CA . TYR A 1 184 ? 14.382 10.616 -5.071 1.00 94.62 184 TYR A CA 1
ATOM 1404 C C . TYR A 1 184 ? 15.087 9.358 -5.577 1.00 94.62 184 TYR A C 1
ATOM 1406 O O . TYR A 1 184 ? 15.413 9.261 -6.763 1.00 94.62 184 TYR A O 1
ATOM 1414 N N . HIS A 1 185 ? 15.256 8.360 -4.714 1.00 95.06 185 HIS A N 1
ATOM 1415 C CA . HIS A 1 185 ? 15.828 7.061 -5.063 1.00 95.06 185 HIS A CA 1
ATOM 1416 C C . HIS A 1 185 ? 14.833 5.926 -4.804 1.00 95.06 185 HIS A C 1
ATOM 1418 O O . HIS A 1 185 ? 13.924 6.032 -3.981 1.00 95.06 185 HIS A O 1
ATOM 1424 N N . THR A 1 186 ? 14.992 4.814 -5.523 1.00 96.81 186 THR A N 1
ATOM 1425 C CA . THR A 1 186 ? 14.178 3.613 -5.305 1.00 96.81 186 THR A CA 1
ATOM 1426 C C . THR A 1 186 ? 14.686 2.880 -4.067 1.00 96.81 186 THR A C 1
ATOM 1428 O O . THR A 1 186 ? 15.772 2.310 -4.096 1.00 96.81 186 THR A O 1
ATOM 1431 N N . ALA A 1 187 ? 13.900 2.886 -2.993 1.00 96.06 187 ALA A N 1
ATOM 1432 C CA . ALA A 1 187 ? 14.242 2.255 -1.721 1.00 96.06 187 ALA A CA 1
ATOM 1433 C C . ALA A 1 187 ? 13.805 0.781 -1.653 1.00 96.06 187 ALA A C 1
ATOM 1435 O O . ALA A 1 187 ? 14.436 -0.031 -0.985 1.00 96.06 187 ALA A O 1
ATOM 1436 N N . TYR A 1 188 ? 12.734 0.413 -2.363 1.00 97.25 188 TYR A N 1
ATOM 1437 C CA . TYR A 1 188 ? 12.277 -0.973 -2.474 1.00 97.25 188 TYR A CA 1
ATOM 1438 C C . TYR A 1 188 ? 11.614 -1.220 -3.822 1.00 97.25 188 TYR A C 1
ATOM 1440 O O . TYR A 1 188 ? 10.942 -0.345 -4.365 1.00 97.25 188 TYR A O 1
ATOM 1448 N N . THR A 1 189 ? 11.773 -2.438 -4.338 1.00 97.62 189 THR A N 1
ATOM 1449 C CA . THR A 1 189 ? 11.129 -2.899 -5.568 1.00 97.62 189 THR A CA 1
ATOM 1450 C C . THR A 1 189 ? 10.483 -4.258 -5.345 1.00 97.62 189 THR A C 1
ATOM 1452 O O . THR A 1 189 ? 11.092 -5.163 -4.779 1.00 97.62 189 THR A O 1
ATOM 1455 N N . TRP A 1 190 ? 9.266 -4.428 -5.856 1.00 97.25 190 TRP A N 1
ATOM 1456 C CA . TRP A 1 190 ? 8.614 -5.725 -5.977 1.00 97.25 190 TRP A CA 1
ATOM 1457 C C . TRP A 1 190 ? 8.104 -5.915 -7.401 1.00 97.25 190 TRP A C 1
ATOM 1459 O O . TRP A 1 190 ? 7.058 -5.400 -7.792 1.00 97.25 190 TRP A O 1
ATOM 1469 N N . TYR A 1 191 ? 8.883 -6.670 -8.168 1.00 97.19 191 TYR A N 1
ATOM 1470 C CA . TYR A 1 191 ? 8.528 -7.132 -9.500 1.00 97.19 191 TYR A CA 1
ATOM 1471 C C . TYR A 1 191 ? 7.893 -8.518 -9.429 1.00 97.19 191 TYR A C 1
ATOM 1473 O O . TYR A 1 191 ? 8.376 -9.376 -8.688 1.00 97.19 191 TYR A O 1
ATOM 1481 N N . ARG A 1 192 ? 6.827 -8.733 -10.200 1.00 95.19 192 ARG A N 1
ATOM 1482 C CA . ARG A 1 192 ? 6.148 -10.025 -10.292 1.00 95.19 192 ARG A CA 1
ATOM 1483 C C . ARG A 1 192 ? 5.643 -10.260 -11.706 1.00 95.19 192 ARG A C 1
ATOM 1485 O O . ARG A 1 192 ? 4.810 -9.502 -12.201 1.00 95.19 192 ARG A O 1
ATOM 1492 N N . GLU A 1 193 ? 6.107 -11.339 -12.325 1.00 95.38 193 GLU A N 1
ATOM 1493 C CA . GLU A 1 193 ? 5.599 -11.806 -13.617 1.00 95.38 193 GLU A CA 1
ATOM 1494 C C . GLU A 1 193 ? 4.456 -12.785 -13.407 1.00 95.38 193 GLU A C 1
ATOM 1496 O O . GLU A 1 193 ? 4.628 -13.822 -12.757 1.00 95.38 193 GLU A O 1
ATOM 1501 N N . ALA A 1 194 ? 3.303 -12.509 -14.015 1.00 93.44 194 ALA A N 1
ATOM 1502 C CA . ALA A 1 194 ? 2.132 -13.349 -13.819 1.00 93.44 194 ALA A CA 1
ATOM 1503 C C . ALA A 1 194 ? 2.347 -14.786 -14.314 1.00 93.44 194 ALA A C 1
ATOM 1505 O O . ALA A 1 194 ? 1.918 -15.735 -13.666 1.00 93.44 194 ALA A O 1
ATOM 1506 N N . ALA A 1 195 ? 3.077 -14.967 -15.418 1.00 90.88 195 ALA A N 1
ATOM 1507 C CA . ALA A 1 195 ? 3.356 -16.291 -15.974 1.00 90.88 195 ALA A CA 1
ATOM 1508 C C . ALA A 1 195 ? 4.224 -17.176 -15.058 1.00 90.88 195 ALA A C 1
ATOM 1510 O O . ALA A 1 195 ? 4.172 -18.399 -15.166 1.00 90.88 195 ALA A O 1
ATOM 1511 N N . ARG A 1 196 ? 5.031 -16.570 -14.177 1.00 90.38 196 ARG A N 1
ATOM 1512 C CA . ARG A 1 196 ? 5.960 -17.284 -13.292 1.00 90.38 196 ARG A CA 1
ATOM 1513 C C . ARG A 1 196 ? 5.404 -17.460 -11.885 1.00 90.38 196 ARG A C 1
ATOM 1515 O O . ARG A 1 196 ? 5.609 -18.497 -11.265 1.00 90.38 196 ARG A O 1
ATOM 1522 N N . GLU A 1 197 ? 4.732 -16.435 -11.377 1.00 90.88 197 GLU A N 1
ATOM 1523 C CA . GLU A 1 197 ? 4.360 -16.327 -9.963 1.00 90.88 197 GLU A CA 1
ATOM 1524 C C . GLU A 1 197 ? 2.843 -16.193 -9.758 1.00 90.88 197 GLU A C 1
ATOM 1526 O O . GLU A 1 197 ? 2.382 -16.101 -8.621 1.00 90.88 197 GLU A O 1
ATOM 1531 N N . GLY A 1 198 ? 2.051 -16.156 -10.833 1.00 91.94 198 GLY A N 1
ATOM 1532 C CA . GLY A 1 198 ? 0.650 -15.734 -10.803 1.00 91.94 198 GLY A CA 1
ATOM 1533 C C . GLY A 1 198 ? 0.513 -14.219 -10.631 1.00 91.94 198 GLY A C 1
ATOM 1534 O O . GLY A 1 198 ? 1.465 -13.531 -10.243 1.00 91.94 198 GLY A O 1
ATOM 1535 N N . LYS A 1 199 ? -0.675 -13.672 -10.912 1.00 94.38 199 LYS A N 1
ATOM 1536 C CA . LYS A 1 199 ? -0.938 -12.241 -10.689 1.00 94.38 199 LYS A CA 1
ATOM 1537 C C . LYS A 1 199 ? -0.813 -11.882 -9.213 1.00 94.38 199 LYS A C 1
ATOM 1539 O O . LYS A 1 199 ? -1.348 -12.584 -8.360 1.00 94.38 199 LYS A O 1
ATOM 1544 N N . GLY A 1 200 ? -0.180 -10.748 -8.935 1.00 95.38 200 GLY A N 1
ATOM 1545 C CA . GLY A 1 200 ? -0.156 -10.122 -7.619 1.00 95.38 200 GLY A CA 1
ATOM 1546 C C . GLY A 1 200 ? 0.367 -8.700 -7.726 1.00 95.38 200 GLY A C 1
ATOM 1547 O O . GLY A 1 200 ? 1.576 -8.506 -7.674 1.00 95.38 200 GLY A O 1
ATOM 1548 N N . ALA A 1 201 ? -0.539 -7.738 -7.895 1.00 96.88 201 ALA A N 1
ATOM 1549 C CA . ALA A 1 201 ? -0.214 -6.327 -8.082 1.00 96.88 201 ALA A CA 1
ATOM 1550 C C . ALA A 1 201 ? -0.459 -5.544 -6.778 1.00 96.88 201 ALA A C 1
ATOM 1552 O O . ALA A 1 201 ? -1.621 -5.359 -6.402 1.00 96.88 201 ALA A O 1
ATOM 1553 N N . PRO A 1 202 ? 0.593 -5.117 -6.056 1.00 97.44 202 PRO A N 1
ATOM 1554 C CA . PRO A 1 202 ? 0.436 -4.392 -4.798 1.00 97.44 202 PRO A CA 1
ATOM 1555 C C . PRO A 1 202 ? -0.117 -2.987 -5.026 1.00 97.44 202 PRO A C 1
ATOM 1557 O O . PRO A 1 202 ? 0.210 -2.352 -6.022 1.00 97.44 202 PRO A O 1
ATOM 1560 N N . ARG A 1 203 ? -0.897 -2.469 -4.085 1.00 95.50 203 ARG A N 1
ATOM 1561 C CA . ARG A 1 203 ? -1.245 -1.051 -3.966 1.00 95.50 203 ARG A CA 1
ATOM 1562 C C . ARG A 1 203 ? -1.009 -0.590 -2.541 1.00 95.50 203 ARG A C 1
ATOM 1564 O O . ARG A 1 203 ? -1.166 -1.378 -1.604 1.00 95.50 203 ARG A O 1
ATOM 1571 N N . TYR A 1 204 ? -0.649 0.676 -2.382 1.00 94.81 204 TYR A N 1
ATOM 1572 C CA . TYR A 1 204 ? -0.574 1.271 -1.056 1.00 94.81 204 TYR A CA 1
ATOM 1573 C C . TYR A 1 204 ? -1.953 1.232 -0.389 1.00 94.81 204 TYR A C 1
ATOM 1575 O O . TYR A 1 204 ? -2.958 1.560 -1.021 1.00 94.81 204 TYR A O 1
ATOM 1583 N N . PHE A 1 205 ? -2.003 0.832 0.882 1.00 93.25 205 PHE A N 1
ATOM 1584 C CA . PHE A 1 205 ? -3.215 0.935 1.688 1.00 93.25 205 PHE A CA 1
ATOM 1585 C C . PHE A 1 205 ? -3.052 2.005 2.766 1.00 93.25 205 PHE A C 1
ATOM 1587 O O . PHE A 1 205 ? -3.729 3.029 2.724 1.00 93.25 205 PHE A O 1
ATOM 1594 N N . GLN A 1 206 ? -2.135 1.790 3.711 1.00 90.94 206 GLN A N 1
ATOM 1595 C CA . GLN A 1 206 ? -1.797 2.735 4.777 1.00 90.94 206 GLN A CA 1
ATOM 1596 C C . GLN A 1 206 ? -0.385 2.457 5.312 1.00 90.94 206 GLN A C 1
ATOM 1598 O O . GLN A 1 206 ? 0.223 1.451 4.959 1.00 90.94 206 GLN A O 1
ATOM 1603 N N . HIS A 1 207 ? 0.125 3.316 6.191 1.00 90.38 207 HIS A N 1
ATOM 1604 C CA . HIS A 1 207 ? 1.345 3.058 6.952 1.00 90.38 207 HIS A CA 1
ATOM 1605 C C . HIS A 1 207 ? 1.198 3.519 8.403 1.00 90.38 207 HIS A C 1
ATOM 1607 O O . HIS A 1 207 ? 0.403 4.420 8.695 1.00 90.38 207 HIS A O 1
ATOM 1613 N N . LEU A 1 208 ? 1.958 2.888 9.292 1.00 86.50 208 LEU A N 1
ATOM 1614 C CA . LEU A 1 208 ? 2.083 3.237 10.704 1.00 86.50 208 LEU A CA 1
ATOM 1615 C C . LEU A 1 208 ? 3.337 2.550 11.259 1.00 86.50 208 LEU A C 1
ATOM 1617 O O . LEU A 1 208 ? 3.706 1.502 10.751 1.00 86.50 208 LEU A O 1
ATOM 1621 N N . ASP A 1 209 ? 3.955 3.133 12.281 1.00 81.94 209 ASP A N 1
ATOM 1622 C CA . ASP A 1 209 ? 4.888 2.431 13.172 1.00 81.94 209 ASP A CA 1
ATOM 1623 C C . ASP A 1 209 ? 4.053 1.735 14.263 1.00 81.94 209 ASP A C 1
ATOM 1625 O O . ASP A 1 209 ? 3.657 2.355 15.259 1.00 81.94 209 ASP A O 1
ATOM 1629 N N . TRP A 1 210 ? 3.633 0.492 14.014 1.00 79.00 210 TRP A N 1
ATOM 1630 C CA . TRP A 1 210 ? 2.695 -0.206 14.905 1.00 79.00 210 TRP A CA 1
ATOM 1631 C C . TRP A 1 210 ? 3.375 -1.045 15.986 1.00 79.00 210 TRP A C 1
ATOM 1633 O O . TRP A 1 210 ? 2.708 -1.414 16.959 1.00 79.00 210 TRP A O 1
ATOM 1643 N N . ASP A 1 211 ? 4.661 -1.370 15.843 1.00 76.44 211 ASP A N 1
ATOM 1644 C CA . ASP A 1 211 ? 5.429 -2.092 16.865 1.00 76.44 211 ASP A CA 1
ATOM 1645 C C . ASP A 1 211 ? 6.362 -1.189 17.689 1.00 76.44 211 ASP A C 1
ATOM 1647 O O . ASP A 1 211 ? 6.828 -1.623 18.750 1.00 76.44 211 ASP A O 1
ATOM 1651 N N . ARG A 1 212 ? 6.467 0.091 17.305 1.00 74.75 212 ARG A N 1
ATOM 1652 C CA . ARG A 1 212 ? 7.179 1.174 17.992 1.00 74.75 212 ARG A CA 1
ATOM 1653 C C . ARG A 1 212 ? 8.685 1.011 18.003 1.00 74.75 212 ARG A C 1
ATOM 1655 O O . ARG A 1 212 ? 9.339 1.440 18.961 1.00 74.75 212 ARG A O 1
ATOM 1662 N N . ASP A 1 213 ? 9.238 0.392 16.975 1.00 76.38 213 ASP A N 1
ATOM 1663 C CA . ASP A 1 213 ? 10.682 0.353 16.795 1.00 76.38 213 ASP A CA 1
ATOM 1664 C C . ASP A 1 213 ? 11.242 1.670 16.211 1.00 76.38 213 ASP A C 1
ATOM 1666 O O . ASP A 1 213 ? 12.461 1.860 16.183 1.00 76.38 213 ASP A O 1
ATOM 1670 N N . GLY A 1 214 ? 10.368 2.624 15.859 1.00 77.00 214 GLY A N 1
ATOM 1671 C CA . GLY A 1 214 ? 10.725 3.905 15.248 1.00 77.00 214 GLY A CA 1
ATOM 1672 C C . GLY A 1 214 ? 10.866 3.822 13.728 1.00 77.00 214 GLY A C 1
ATOM 1673 O O . GLY A 1 214 ? 11.152 4.833 13.076 1.00 77.00 214 GLY A O 1
ATOM 1674 N N . GLU A 1 215 ? 10.669 2.639 13.155 1.00 81.94 215 GLU A N 1
ATOM 1675 C CA . GLU A 1 215 ? 10.617 2.385 11.729 1.00 81.94 215 GLU A CA 1
ATOM 1676 C C . GLU A 1 215 ? 9.153 2.322 11.273 1.00 81.94 215 GLU A C 1
ATOM 1678 O O . GLU A 1 215 ? 8.218 2.155 12.042 1.00 81.94 215 GLU A O 1
ATOM 1683 N N . THR A 1 216 ? 8.907 2.591 9.993 1.00 84.69 216 THR A N 1
ATOM 1684 C CA . THR A 1 216 ? 7.541 2.547 9.459 1.00 84.69 216 THR A CA 1
ATOM 1685 C C . THR A 1 216 ? 7.270 1.235 8.785 1.00 84.69 216 THR A C 1
ATOM 1687 O O . THR A 1 216 ? 8.024 0.814 7.901 1.00 84.69 216 THR A O 1
ATOM 1690 N N . GLU A 1 217 ? 6.095 0.694 9.068 1.00 89.94 217 GLU A N 1
ATOM 1691 C CA . GLU A 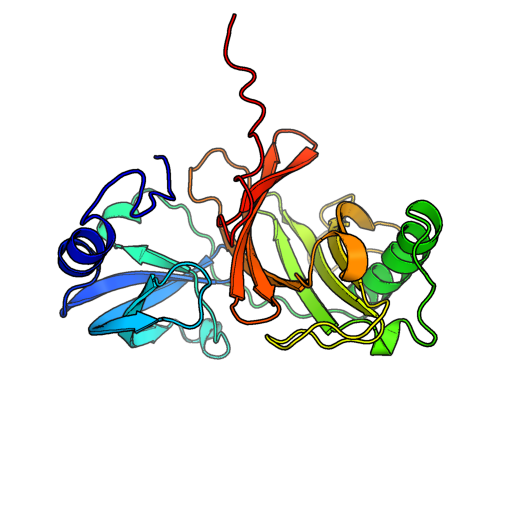1 217 ? 5.503 -0.340 8.256 1.00 89.94 217 GLU A CA 1
ATOM 1692 C C . GLU A 1 217 ? 4.512 0.242 7.254 1.00 89.94 217 GLU A C 1
ATOM 1694 O O . GLU A 1 217 ? 3.570 0.964 7.585 1.00 89.94 217 GLU A O 1
ATOM 1699 N N . ILE A 1 218 ? 4.698 -0.127 5.992 1.00 93.56 218 ILE A N 1
ATOM 1700 C CA . ILE A 1 218 ? 3.764 0.146 4.909 1.00 93.56 218 ILE A CA 1
ATOM 1701 C C . ILE A 1 218 ? 2.919 -1.101 4.687 1.00 93.56 218 ILE A C 1
ATOM 1703 O O . ILE A 1 218 ? 3.421 -2.164 4.308 1.00 93.56 218 ILE A O 1
ATOM 1707 N N . LEU A 1 219 ? 1.615 -0.944 4.879 1.00 94.81 219 LEU A N 1
ATOM 1708 C CA . LEU A 1 219 ? 0.612 -1.942 4.564 1.00 94.81 219 LEU A CA 1
ATOM 1709 C C . LEU A 1 219 ? 0.223 -1.840 3.089 1.00 94.81 219 LEU A C 1
ATOM 1711 O O . LEU A 1 219 ? -0.226 -0.793 2.612 1.00 94.81 219 LEU A O 1
ATOM 1715 N N . LEU A 1 220 ? 0.360 -2.955 2.382 1.00 96.56 220 LEU A N 1
ATOM 1716 C CA . LEU A 1 220 ? -0.031 -3.106 0.990 1.00 96.56 220 LEU A CA 1
ATOM 1717 C C . LEU A 1 220 ? -1.237 -4.029 0.882 1.00 96.56 220 LEU A C 1
ATOM 1719 O O . LEU A 1 220 ? -1.282 -5.086 1.513 1.00 96.56 220 LEU A O 1
ATOM 1723 N N . GLU A 1 221 ? -2.171 -3.662 0.015 1.00 95.88 221 GLU A N 1
ATOM 1724 C CA . GLU A 1 221 ? -3.206 -4.570 -0.465 1.00 95.88 221 GLU A CA 1
ATOM 1725 C C . GLU A 1 221 ? -2.806 -5.061 -1.856 1.00 95.88 221 GLU A C 1
ATOM 1727 O O . GLU A 1 221 ? -2.464 -4.273 -2.731 1.00 95.88 221 GLU A O 1
ATOM 1732 N N . VAL A 1 222 ? -2.800 -6.368 -2.074 1.00 97.38 222 VAL A N 1
ATOM 1733 C CA . VAL A 1 222 ? -2.261 -6.987 -3.284 1.00 97.38 222 VAL A CA 1
ATOM 1734 C C . VAL A 1 222 ? -3.387 -7.625 -4.080 1.00 97.38 222 VAL A C 1
ATOM 1736 O O . VAL A 1 222 ? -4.121 -8.472 -3.573 1.00 97.38 222 VAL A O 1
ATOM 1739 N N . MET A 1 223 ? -3.528 -7.204 -5.336 1.00 97.12 223 MET A N 1
ATOM 1740 C CA . MET A 1 223 ? -4.582 -7.648 -6.245 1.00 97.12 223 MET A CA 1
ATOM 1741 C C . MET A 1 223 ? -4.153 -8.905 -6.995 1.00 97.12 223 MET A C 1
ATOM 1743 O O . MET A 1 223 ? -3.247 -8.856 -7.830 1.00 97.12 223 MET A O 1
ATOM 1747 N N . GLY A 1 224 ? -4.802 -10.027 -6.687 1.00 95.75 224 GLY A N 1
ATOM 1748 C CA . GLY A 1 224 ? -4.549 -11.327 -7.300 1.00 95.75 224 GLY A CA 1
ATOM 1749 C C . GLY A 1 224 ? -5.498 -11.706 -8.426 1.00 95.75 224 GLY A C 1
ATOM 1750 O O . GLY A 1 224 ? -6.250 -10.888 -8.945 1.00 95.75 224 GLY A O 1
ATOM 1751 N N . GLU A 1 225 ? -5.497 -12.995 -8.768 1.00 94.19 225 GLU A N 1
ATOM 1752 C CA . GLU A 1 225 ? -6.375 -13.533 -9.816 1.00 94.19 225 GLU A CA 1
ATOM 1753 C C . GLU A 1 225 ? -7.829 -13.700 -9.375 1.00 94.19 225 GLU A C 1
ATOM 1755 O O . GLU A 1 225 ? -8.762 -13.415 -10.118 1.00 94.19 225 GLU A O 1
ATOM 1760 N N . ARG A 1 226 ? -8.009 -14.218 -8.159 1.00 93.12 226 ARG A N 1
ATOM 1761 C CA . ARG A 1 226 ? -9.320 -14.597 -7.604 1.00 93.12 226 ARG A CA 1
ATOM 1762 C C . ARG A 1 226 ? -9.634 -13.903 -6.291 1.00 93.12 226 ARG A C 1
ATOM 1764 O O . ARG A 1 226 ? -10.794 -13.708 -5.961 1.00 93.12 226 ARG A O 1
ATOM 1771 N N . HIS A 1 227 ? -8.589 -13.544 -5.558 1.00 94.44 227 HIS A N 1
ATOM 1772 C CA . HIS A 1 227 ? -8.679 -12.922 -4.252 1.00 94.44 227 HIS A CA 1
ATOM 1773 C C . HIS A 1 227 ? -7.607 -11.845 -4.137 1.00 94.44 227 HIS A C 1
ATOM 1775 O O . HIS A 1 227 ? -6.611 -11.867 -4.867 1.00 94.44 227 HIS A O 1
ATOM 1781 N N . LYS A 1 228 ? -7.794 -10.942 -3.183 1.00 95.06 228 LYS A N 1
ATOM 1782 C CA . LYS A 1 228 ? -6.759 -10.010 -2.736 1.00 95.06 228 LYS A CA 1
ATOM 1783 C C . LYS A 1 228 ? -6.076 -10.507 -1.466 1.00 95.06 228 LYS A C 1
ATOM 1785 O O . LYS A 1 228 ? -6.541 -11.456 -0.831 1.00 95.06 228 LYS A O 1
ATOM 1790 N N . TRP A 1 229 ? -4.969 -9.884 -1.094 1.00 95.06 229 TRP A N 1
ATOM 1791 C CA . TRP A 1 229 ? -4.280 -10.186 0.157 1.00 95.06 229 TRP A CA 1
ATOM 1792 C C . TRP A 1 229 ? -3.482 -9.023 0.707 1.00 95.06 229 TRP A C 1
ATOM 1794 O O . TRP A 1 229 ? -3.401 -7.976 0.076 1.00 95.06 229 TRP A O 1
ATOM 1804 N N . ILE A 1 230 ? -2.920 -9.201 1.897 1.00 93.75 230 ILE A N 1
ATOM 1805 C CA . ILE A 1 230 ? -2.102 -8.191 2.554 1.00 93.75 230 ILE A CA 1
ATOM 1806 C C . ILE A 1 230 ? -0.626 -8.569 2.489 1.00 93.75 230 ILE A C 1
ATOM 1808 O O . ILE A 1 230 ? -0.250 -9.727 2.683 1.00 93.75 230 ILE A O 1
ATOM 1812 N N . ALA A 1 231 ? 0.209 -7.561 2.269 1.00 94.94 231 ALA A N 1
ATOM 1813 C CA . ALA A 1 231 ? 1.645 -7.628 2.474 1.00 94.94 231 ALA A CA 1
ATOM 1814 C C . ALA A 1 231 ? 2.118 -6.426 3.296 1.00 94.94 231 ALA A C 1
ATOM 1816 O O . ALA A 1 231 ? 1.474 -5.378 3.303 1.00 94.94 231 ALA A O 1
ATOM 1817 N N . VAL A 1 232 ? 3.247 -6.578 3.980 1.00 94.12 232 VAL A N 1
ATOM 1818 C CA . VAL A 1 232 ? 3.890 -5.503 4.742 1.00 94.12 232 VAL A CA 1
ATOM 1819 C C . VAL A 1 232 ? 5.299 -5.302 4.223 1.00 94.12 232 VAL A C 1
ATOM 1821 O O . VAL A 1 232 ? 6.060 -6.266 4.103 1.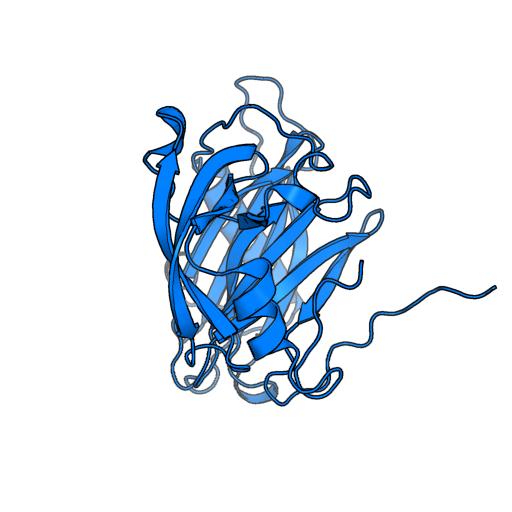00 94.12 232 VAL A O 1
ATOM 1824 N N . VAL A 1 233 ? 5.645 -4.048 3.953 1.00 95.12 233 VAL A N 1
ATOM 1825 C CA . VAL A 1 233 ? 7.020 -3.615 3.703 1.00 95.12 233 VAL A CA 1
ATOM 1826 C C . VAL A 1 233 ? 7.456 -2.755 4.881 1.00 95.12 233 VAL A C 1
ATOM 1828 O O . VAL A 1 233 ? 6.794 -1.775 5.196 1.00 95.12 233 VAL A O 1
ATOM 1831 N N . GLN A 1 234 ? 8.552 -3.126 5.531 1.00 91.75 234 GLN A N 1
ATOM 1832 C CA . GLN A 1 234 ? 9.078 -2.460 6.721 1.00 91.75 234 GLN A CA 1
ATOM 1833 C C . GLN A 1 234 ? 10.532 -2.069 6.467 1.00 91.75 234 GLN A C 1
ATOM 1835 O O . GLN A 1 234 ? 11.275 -2.808 5.802 1.00 91.75 234 GLN A O 1
ATOM 1840 N N . LYS A 1 235 ? 10.926 -0.904 6.973 1.00 88.06 235 LYS A N 1
ATOM 1841 C CA . LYS A 1 235 ? 12.332 -0.500 7.027 1.00 88.06 235 LYS A CA 1
ATOM 1842 C C . LYS A 1 235 ? 13.014 -1.300 8.139 1.00 88.06 235 LYS A C 1
ATOM 1844 O O . LYS A 1 235 ? 12.426 -1.476 9.189 1.00 88.06 235 LYS A O 1
ATOM 1849 N N . ARG A 1 236 ? 14.187 -1.863 7.864 1.00 82.75 236 ARG A N 1
ATOM 1850 C CA . ARG A 1 236 ? 15.031 -2.574 8.829 1.00 82.75 236 ARG A CA 1
ATOM 1851 C C . ARG A 1 236 ? 16.436 -2.008 8.742 1.00 82.75 236 ARG A C 1
ATOM 1853 O O . ARG A 1 236 ? 17.227 -2.409 7.883 1.00 82.75 236 ARG A O 1
ATOM 1860 N N . GLY A 1 237 ? 16.738 -1.045 9.604 1.00 81.44 237 GLY A N 1
ATOM 1861 C CA . GLY A 1 237 ? 17.961 -0.257 9.506 1.00 81.44 237 GLY A CA 1
ATOM 1862 C C . GLY A 1 237 ? 17.934 0.632 8.262 1.00 81.44 237 GLY A C 1
ATOM 1863 O O . GLY A 1 237 ? 17.152 1.572 8.177 1.00 81.44 237 GLY A O 1
ATOM 1864 N N . ASN A 1 238 ? 18.791 0.352 7.277 1.00 81.94 238 ASN A N 1
ATOM 1865 C CA . ASN A 1 238 ? 18.839 1.141 6.037 1.00 81.94 238 ASN A CA 1
ATOM 1866 C C . ASN A 1 238 ? 18.045 0.519 4.882 1.00 81.94 238 ASN A C 1
ATOM 1868 O O . ASN A 1 238 ? 17.837 1.184 3.869 1.00 81.94 238 ASN A O 1
ATOM 1872 N N . ASP A 1 239 ? 17.586 -0.724 5.032 1.00 89.25 239 ASP A N 1
ATOM 1873 C CA . ASP A 1 239 ? 16.980 -1.481 3.943 1.00 89.25 239 ASP A CA 1
ATOM 1874 C C . ASP A 1 239 ? 15.476 -1.633 4.142 1.00 89.25 239 ASP A C 1
ATOM 1876 O O . ASP A 1 239 ? 14.994 -1.946 5.227 1.00 89.25 239 ASP A O 1
ATOM 1880 N N . TRP A 1 240 ? 14.716 -1.480 3.065 1.00 93.75 240 TRP A N 1
ATOM 1881 C CA . TRP A 1 240 ? 13.295 -1.803 3.061 1.00 93.75 240 TRP A CA 1
ATOM 1882 C C . TRP A 1 240 ? 13.095 -3.245 2.617 1.00 93.75 240 TRP A C 1
ATOM 1884 O O . TRP A 1 240 ? 13.615 -3.677 1.588 1.00 93.75 240 TRP A O 1
ATOM 1894 N N . THR A 1 241 ? 12.315 -4.005 3.380 1.00 92.88 241 THR A N 1
ATOM 1895 C CA . THR A 1 241 ? 12.094 -5.429 3.112 1.00 92.88 241 THR A CA 1
ATOM 1896 C C . THR A 1 241 ? 10.633 -5.807 3.285 1.00 92.88 241 THR A C 1
ATOM 1898 O O . THR A 1 241 ? 9.915 -5.234 4.102 1.00 92.88 241 THR A O 1
ATOM 1901 N N . ARG A 1 242 ? 10.171 -6.797 2.515 1.00 92.75 242 ARG A N 1
ATOM 1902 C CA . ARG A 1 242 ? 8.846 -7.391 2.719 1.00 92.75 242 ARG A CA 1
ATOM 1903 C C . ARG A 1 242 ? 8.907 -8.366 3.888 1.00 92.75 242 ARG A C 1
ATOM 1905 O O . ARG A 1 242 ? 9.471 -9.450 3.755 1.00 92.75 242 ARG A O 1
ATOM 1912 N N . THR A 1 243 ? 8.341 -7.975 5.024 1.00 89.44 243 THR A N 1
ATOM 1913 C CA . THR A 1 243 ? 8.400 -8.741 6.280 1.00 89.44 243 THR A CA 1
ATOM 1914 C C . THR A 1 243 ? 7.205 -9.666 6.464 1.00 89.44 243 THR A C 1
ATOM 1916 O O . THR A 1 243 ? 7.293 -10.643 7.209 1.00 89.44 243 THR A O 1
ATOM 1919 N N . TYR A 1 244 ? 6.107 -9.400 5.756 1.00 89.00 244 TYR A N 1
ATOM 1920 C CA . TYR A 1 244 ? 4.905 -10.220 5.787 1.00 89.00 244 TYR A CA 1
ATOM 1921 C C . TYR A 1 244 ? 4.209 -10.259 4.424 1.00 89.00 244 TYR A C 1
ATOM 1923 O O . TYR A 1 244 ? 4.191 -9.276 3.683 1.00 89.00 244 TYR A O 1
ATOM 1931 N N . GLU A 1 245 ? 3.601 -11.400 4.120 1.00 89.50 245 GLU A N 1
ATOM 1932 C CA . GLU A 1 245 ? 2.667 -11.602 3.017 1.00 89.50 245 GLU A CA 1
ATOM 1933 C C . GLU A 1 245 ? 1.721 -12.739 3.415 1.00 89.50 245 GLU A C 1
ATOM 1935 O O . GLU A 1 245 ? 2.181 -13.763 3.930 1.00 89.50 245 GLU A O 1
ATOM 1940 N N . ASP A 1 246 ? 0.413 -12.571 3.201 1.00 86.56 246 ASP A N 1
ATOM 1941 C CA . ASP A 1 246 ? -0.531 -13.663 3.447 1.00 86.56 246 ASP A CA 1
ATOM 1942 C C . ASP A 1 246 ? -0.167 -14.902 2.610 1.00 86.56 246 ASP A C 1
ATOM 1944 O O . ASP A 1 246 ? 0.172 -14.786 1.426 1.00 86.56 246 ASP A O 1
ATOM 1948 N N . PRO A 1 247 ? -0.318 -16.115 3.164 1.00 77.00 247 PRO A N 1
ATOM 1949 C CA . PRO A 1 247 ? -0.074 -17.347 2.432 1.00 77.00 247 PRO A CA 1
ATOM 1950 C C . PRO A 1 247 ? -1.244 -17.641 1.481 1.00 77.00 247 PRO A C 1
ATOM 1952 O O . PRO A 1 247 ? -2.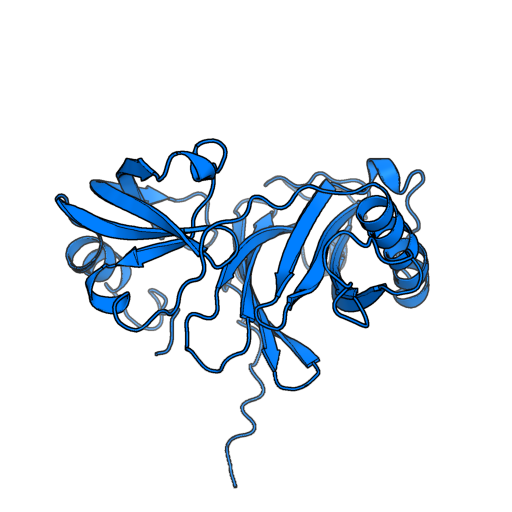096 -18.489 1.748 1.00 77.00 247 PRO A O 1
ATOM 1955 N N . CYS A 1 248 ? -1.294 -16.963 0.335 1.00 76.62 248 CYS A N 1
ATOM 1956 C CA . CYS A 1 248 ? -2.313 -17.175 -0.700 1.00 76.62 248 CYS A CA 1
ATOM 1957 C C . CYS A 1 248 ? -2.038 -18.415 -1.559 1.00 76.62 248 CYS A C 1
ATOM 1959 O O . CYS A 1 248 ? -2.006 -18.354 -2.786 1.00 76.62 248 CYS A O 1
ATOM 1961 N N . GLY A 1 249 ? -1.789 -19.549 -0.900 1.00 53.84 249 GLY A N 1
ATOM 1962 C CA . GLY A 1 249 ? -1.369 -20.799 -1.536 1.00 53.84 249 GLY A CA 1
ATOM 1963 C C . GLY A 1 249 ? 0.144 -20.930 -1.750 1.00 53.84 249 GLY A C 1
ATOM 1964 O O . GLY A 1 249 ? 0.595 -22.006 -2.131 1.00 53.84 249 GLY A O 1
ATOM 1965 N N . ALA A 1 250 ? 0.931 -19.891 -1.449 1.00 52.94 250 ALA A N 1
ATOM 1966 C CA . ALA A 1 250 ? 2.392 -19.947 -1.366 1.00 52.94 250 ALA A CA 1
ATOM 1967 C C . ALA A 1 250 ? 2.858 -20.056 0.100 1.00 52.94 250 ALA A C 1
ATOM 1969 O O . ALA A 1 250 ? 2.150 -19.636 1.018 1.00 52.94 250 ALA A O 1
ATOM 1970 N N . ALA A 1 251 ? 4.048 -20.620 0.333 1.00 40.97 251 ALA A N 1
ATOM 1971 C CA . ALA A 1 251 ? 4.687 -20.554 1.646 1.00 40.97 251 ALA A CA 1
ATOM 1972 C C . ALA A 1 251 ? 5.026 -19.089 1.975 1.00 40.97 251 ALA A C 1
ATOM 1974 O O . ALA A 1 251 ? 5.535 -18.379 1.107 1.00 40.97 251 ALA A O 1
ATOM 1975 N N . ALA A 1 252 ? 4.756 -18.646 3.208 1.00 43.06 252 ALA A N 1
ATOM 1976 C CA . ALA A 1 252 ? 5.136 -17.306 3.654 1.00 43.06 252 ALA A CA 1
ATOM 1977 C C . ALA A 1 252 ? 6.648 -17.078 3.428 1.00 43.06 252 ALA A C 1
ATOM 1979 O O . ALA A 1 252 ? 7.432 -18.019 3.623 1.00 43.06 252 ALA A O 1
ATOM 1980 N N . PRO A 1 253 ? 7.081 -15.871 3.013 1.00 42.91 253 PRO A N 1
ATOM 1981 C CA . PRO A 1 253 ? 8.497 -15.587 2.832 1.00 42.91 253 PRO A CA 1
ATOM 1982 C C . PRO A 1 253 ? 9.258 -15.884 4.127 1.00 42.91 253 PRO A C 1
ATOM 1984 O O . PRO A 1 253 ? 8.819 -15.534 5.223 1.00 42.91 253 PRO A O 1
ATOM 1987 N N . LYS A 1 254 ? 10.405 -16.566 4.009 1.00 37.97 254 LYS A N 1
ATOM 1988 C CA . LYS A 1 254 ? 11.280 -16.807 5.159 1.00 37.97 254 LYS A CA 1
ATOM 1989 C C . LYS A 1 254 ? 11.811 -15.459 5.634 1.00 37.97 254 LYS A C 1
ATOM 1991 O O . LYS A 1 254 ? 12.711 -14.902 5.010 1.00 37.97 254 LYS A O 1
ATOM 1996 N N . VAL A 1 255 ? 11.268 -14.954 6.737 1.00 46.56 255 VAL A N 1
ATOM 1997 C CA . VAL A 1 255 ? 11.896 -13.869 7.492 1.00 46.56 255 VAL A CA 1
ATOM 1998 C C . VAL A 1 255 ? 13.271 -14.389 7.907 1.00 46.56 255 VAL A C 1
ATOM 2000 O O . VAL A 1 255 ? 13.358 -15.391 8.618 1.00 46.56 255 VAL A O 1
ATOM 2003 N N . GLN A 1 256 ? 14.346 -13.778 7.402 1.00 38.97 256 GLN A N 1
ATOM 2004 C CA . GLN A 1 256 ? 15.685 -14.074 7.902 1.00 38.97 256 GLN A CA 1
ATOM 2005 C C . GLN A 1 256 ? 15.765 -13.540 9.329 1.00 38.97 256 GLN A C 1
ATOM 2007 O O . GLN A 1 256 ? 16.020 -12.359 9.552 1.00 38.97 256 GLN A O 1
ATOM 2012 N N . ASP A 1 257 ? 15.498 -14.418 10.286 1.00 38.16 257 ASP A N 1
ATOM 2013 C CA . ASP A 1 257 ? 15.753 -14.163 11.692 1.00 38.16 257 ASP A CA 1
ATOM 2014 C C . ASP A 1 257 ? 17.266 -14.289 11.888 1.00 38.16 257 ASP A C 1
ATOM 2016 O O . ASP A 1 257 ? 17.809 -15.389 12.001 1.00 38.16 257 ASP A O 1
ATOM 2020 N N . ARG A 1 258 ? 17.988 -13.165 11.864 1.00 41.28 258 ARG A N 1
ATOM 2021 C CA . ARG A 1 258 ? 19.352 -13.127 12.407 1.00 41.28 258 ARG A CA 1
ATOM 2022 C C . ARG A 1 258 ? 19.277 -12.937 13.917 1.00 41.28 258 ARG A C 1
ATOM 2024 O O . ARG A 1 258 ? 19.833 -11.999 14.469 1.00 41.28 258 ARG A O 1
ATOM 2031 N N . SER A 1 259 ? 18.588 -13.850 14.586 1.00 37.81 259 SER A N 1
ATOM 2032 C CA . SER A 1 259 ? 18.771 -14.073 16.009 1.00 37.81 259 SER A CA 1
ATOM 2033 C C . SER A 1 259 ? 19.483 -15.408 16.173 1.00 37.81 259 SER A C 1
ATOM 2035 O O . SER A 1 259 ? 18.870 -16.458 15.963 1.00 37.81 259 SER A O 1
ATOM 2037 N N . THR A 1 260 ? 20.773 -15.323 16.516 1.00 28.53 260 THR A N 1
ATOM 2038 C CA . THR A 1 260 ? 21.597 -16.182 17.402 1.00 28.53 260 THR A CA 1
ATOM 2039 C C . THR A 1 260 ? 22.968 -16.487 16.773 1.00 28.53 260 THR A C 1
ATOM 2041 O O . THR A 1 260 ? 22.998 -16.913 15.616 1.00 28.53 260 THR A O 1
ATOM 2044 N N . PRO A 1 261 ? 24.077 -16.477 17.535 1.00 37.78 261 PRO A N 1
ATOM 2045 C CA . PRO A 1 261 ? 24.458 -15.654 18.690 1.00 37.78 261 PRO A CA 1
ATOM 2046 C C . PRO A 1 261 ? 25.532 -14.602 18.351 1.00 37.78 261 PRO A C 1
ATOM 2048 O O . PRO A 1 261 ? 26.286 -14.791 17.369 1.00 37.78 261 PRO A O 1
#

Radius of gyration: 18.95 Å; chains: 1; bounding box: 47×48×49 Å

Sequence (261 aa):
MKPFRDEKSAPGYRGTFARELMGPGTRFTLFSAGSRVGTFTTSDVGTDESYCTPRPRASGVVELVPEASGATSFLAIPEQFTDSIGYEPYRPLKHDRVQRAAGIDRAAVVIPQIGATWPTSMVEARGDITTLRLPDGHPAISTTFVFRDQLQVQPAEPRSYSLYMLIVADAVPPEGEILLEASYHTAYTWYREAAREGKGAPRYFQHLDWDRDGETEILLEVMGERHKWIAVVQKRGNDWTRTYEDPCGAAAPKVQDRSTP